Protein AF-0000000072053819 (afdb_homodimer)

Organism: Hevea brasiliensis (NCBI:txid3981)

Structure (mmCIF, N/CA/C/O backbone):
data_AF-0000000072053819-model_v1
#
loop_
_entity.id
_entity.type
_entity.pdbx_description
1 polymer 'Cyanate lyase C-terminal domain-containing protein'
#
loop_
_atom_site.group_PDB
_atom_site.id
_atom_site.type_symbol
_atom_site.label_atom_id
_atom_site.label_alt_id
_atom_site.label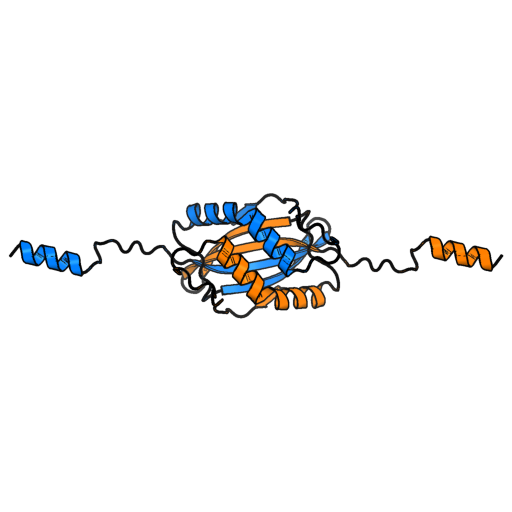_comp_id
_atom_site.label_asym_id
_atom_site.label_entity_id
_atom_site.label_seq_id
_atom_site.pdbx_PDB_ins_code
_atom_site.Cartn_x
_atom_site.Cartn_y
_atom_site.Cartn_z
_atom_site.occupancy
_atom_site.B_iso_or_equiv
_atom_site.auth_seq_id
_atom_site.auth_comp_id
_atom_site.auth_asym_id
_atom_site.auth_atom_id
_atom_site.pdbx_PDB_model_num
ATOM 1 N N . MET A 1 1 ? -9.438 -4.266 -14.281 1 46.12 1 MET A N 1
ATOM 2 C CA . MET A 1 1 ? -10.539 -3.838 -13.422 1 46.12 1 MET A CA 1
ATOM 3 C C . MET A 1 1 ? -10.023 -3.236 -12.125 1 46.12 1 MET A C 1
ATOM 5 O O . MET A 1 1 ? -8.992 -3.67 -11.602 1 46.12 1 MET A O 1
ATOM 9 N N . SER A 1 2 ? -10.344 -2.043 -11.852 1 63.16 2 SER A N 1
ATOM 10 C CA . SER A 1 2 ? -9.953 -1.315 -10.648 1 63.16 2 SER A CA 1
ATOM 11 C C . SER A 1 2 ? -11.078 -1.3 -9.625 1 63.16 2 SER A C 1
ATOM 13 O O . SER A 1 2 ? -12.234 -1.047 -9.961 1 63.16 2 SER A O 1
ATOM 15 N N . LYS A 1 3 ? -10.914 -1.947 -8.453 1 63.47 3 LYS A N 1
ATOM 16 C CA . LYS A 1 3 ? -11.867 -1.834 -7.352 1 63.47 3 LYS A CA 1
ATOM 17 C C . LYS A 1 3 ? -11.359 -0.881 -6.273 1 63.47 3 LYS A C 1
ATOM 19 O O . LYS A 1 3 ? -10.234 -1.031 -5.789 1 63.47 3 LYS A O 1
ATOM 24 N N . THR A 1 4 ? -12.031 0.284 -6.16 1 63.78 4 THR A N 1
ATOM 25 C CA . THR A 1 4 ? -11.68 1.274 -5.145 1 63.78 4 THR A CA 1
ATOM 26 C C . THR A 1 4 ? -12.594 1.147 -3.928 1 63.78 4 THR A C 1
ATOM 28 O O . THR A 1 4 ? -13.805 0.954 -4.066 1 63.78 4 THR A O 1
ATOM 31 N N . PHE A 1 5 ? -11.977 1.045 -2.762 1 64.69 5 PHE A N 1
ATOM 32 C CA . PHE A 1 5 ? -12.742 0.999 -1.521 1 64.69 5 PHE A CA 1
ATOM 33 C C . PHE A 1 5 ? -13.148 2.4 -1.081 1 64.69 5 PHE A C 1
ATOM 35 O O . PHE A 1 5 ? -12.438 3.371 -1.355 1 64.69 5 PHE A O 1
ATOM 42 N N . THR A 1 6 ? -14.445 2.572 -0.661 1 52.56 6 THR A N 1
ATOM 43 C CA . THR A 1 6 ? -14.914 3.854 -0.15 1 52.56 6 THR A CA 1
ATOM 44 C C . THR A 1 6 ? -13.961 4.398 0.912 1 52.56 6 THR A C 1
ATOM 46 O O . THR A 1 6 ? -13.352 3.627 1.657 1 52.56 6 THR A O 1
ATOM 49 N N . PRO A 1 7 ? -13.758 5.711 0.894 1 49.94 7 PRO A N 1
ATOM 50 C CA . PRO A 1 7 ? -12.922 6.328 1.924 1 49.94 7 PRO A CA 1
ATOM 51 C C . PRO A 1 7 ? -13.344 5.945 3.34 1 49.94 7 PRO A C 1
ATOM 53 O O . PRO A 1 7 ? -14.539 5.836 3.621 1 49.94 7 PRO A O 1
ATOM 56 N N . GLU A 1 8 ? -12.602 5.281 4.133 1 54.44 8 GLU A N 1
ATOM 57 C CA . GLU A 1 8 ? -12.867 4.965 5.535 1 54.44 8 GLU A CA 1
ATOM 58 C C . GLU A 1 8 ? -11.898 5.691 6.457 1 54.44 8 GLU A C 1
ATOM 60 O O . GLU A 1 8 ? -10.844 6.16 6.016 1 54.44 8 GLU A O 1
ATOM 65 N N . THR A 1 9 ? -12.461 6.156 7.574 1 52.44 9 THR A N 1
ATOM 66 C CA . THR A 1 9 ? -11.562 6.555 8.648 1 52.44 9 THR A CA 1
ATOM 67 C C . THR A 1 9 ? -10.875 5.34 9.266 1 52.44 9 THR A C 1
ATOM 69 O O . THR A 1 9 ? -11.547 4.406 9.719 1 52.44 9 THR A O 1
ATOM 72 N N . ILE A 1 10 ? -9.664 5.168 8.992 1 56.53 10 ILE A N 1
ATOM 73 C CA . ILE A 1 10 ? -8.922 4.086 9.641 1 56.53 10 ILE A CA 1
ATOM 74 C C . ILE A 1 10 ? -8.656 4.449 11.102 1 56.53 10 ILE A C 1
ATOM 76 O O . ILE A 1 10 ? -7.992 5.445 11.383 1 56.53 10 ILE A O 1
ATOM 80 N N . GLU A 1 11 ? -9.57 3.918 12.109 1 50.69 11 GLU A N 1
ATOM 81 C CA . GLU A 1 11 ? -9.391 4.164 13.539 1 50.69 11 GLU A CA 1
ATOM 82 C C . GLU A 1 11 ? -8.047 3.619 14.031 1 50.69 11 GLU A C 1
ATOM 84 O O . GLU A 1 11 ? -7.664 2.502 13.688 1 50.69 11 GLU A O 1
ATOM 89 N N . THR A 1 12 ? -7.117 4.465 14.078 1 52.94 12 THR A N 1
ATOM 90 C CA . THR A 1 12 ? -5.863 4.012 14.664 1 52.94 12 THR A CA 1
ATOM 91 C C . THR A 1 12 ? -6.074 3.574 16.109 1 52.94 12 THR A C 1
ATOM 93 O O . THR A 1 12 ? -6.754 4.258 16.891 1 52.94 12 THR A O 1
ATOM 96 N N . ARG A 1 13 ? -6.273 2.324 16.406 1 44.34 13 ARG A N 1
ATOM 97 C CA . ARG A 1 13 ? -6.344 1.95 17.812 1 44.34 13 ARG A CA 1
ATOM 98 C C . ARG A 1 13 ? -5.191 2.566 18.594 1 44.34 13 ARG A C 1
ATOM 100 O O . ARG A 1 13 ? -5.145 2.453 19.828 1 44.34 13 ARG A O 1
ATOM 107 N N . SER A 1 14 ? -4.02 2.26 18.188 1 44.88 14 SER A N 1
ATOM 108 C CA . SER A 1 14 ? -3.07 2.695 19.203 1 44.88 14 SER A CA 1
ATOM 109 C C . SER A 1 14 ? -3.26 4.172 19.547 1 44.88 14 SER A C 1
ATOM 111 O O . SER A 1 14 ? -3.287 5.02 18.656 1 44.88 14 SER A O 1
ATOM 113 N N . GLU A 1 15 ? -3.994 4.469 20.531 1 39.81 15 GLU A N 1
ATOM 114 C CA . GLU A 1 15 ? -4.203 5.707 21.281 1 39.81 15 GLU A CA 1
ATOM 115 C C . GLU A 1 15 ? -2.973 6.605 21.203 1 39.81 15 GLU A C 1
ATOM 117 O O . GLU A 1 15 ? -2.941 7.672 21.828 1 39.81 15 GLU A O 1
ATOM 122 N N . ILE A 1 16 ? -1.753 6.113 21.109 1 42.62 16 ILE A N 1
ATOM 123 C CA . ILE A 1 16 ? -0.734 7.133 21.328 1 42.62 16 ILE A CA 1
ATOM 124 C C . ILE A 1 16 ? -0.976 8.312 20.391 1 42.62 16 ILE A C 1
ATOM 126 O O . ILE A 1 16 ? -1.471 8.133 19.281 1 42.62 16 ILE A O 1
ATOM 130 N N . SER A 1 17 ? -0.34 9.562 20.688 1 42.38 17 SER A N 1
ATOM 131 C CA . SER A 1 17 ? -0.598 10.891 20.141 1 42.38 17 SER A CA 1
ATOM 132 C C . SER A 1 17 ? -0.609 10.867 18.609 1 42.38 17 SER A C 1
ATOM 134 O O . SER A 1 17 ? 0.301 10.32 17.984 1 42.38 17 SER A O 1
ATOM 136 N N . ASN A 1 18 ? -1.816 10.828 17.906 1 46.91 18 ASN A N 1
ATOM 137 C CA . ASN A 1 18 ? -2.164 11.047 16.516 1 46.91 18 ASN A CA 1
ATOM 138 C C . ASN A 1 18 ? -1.03 11.727 15.75 1 46.91 18 ASN A C 1
ATOM 140 O O . ASN A 1 18 ? -0.89 11.547 14.539 1 46.91 18 ASN A O 1
ATOM 144 N N . ARG A 1 19 ? -0.44 12.578 16.547 1 47.81 19 ARG A N 1
ATOM 145 C CA . ARG A 1 19 ? 0.522 13.484 15.93 1 47.81 19 ARG A CA 1
ATOM 146 C C . ARG A 1 19 ? 1.746 12.727 15.43 1 47.81 19 ARG A C 1
ATOM 148 O O . ARG A 1 19 ? 2.326 13.086 14.406 1 47.81 19 ARG A O 1
ATOM 155 N N . LEU A 1 20 ? 2.109 11.695 16.297 1 49.78 20 LEU A N 1
ATOM 156 C CA . LEU A 1 20 ? 3.373 11.055 15.945 1 49.78 20 LEU A CA 1
ATOM 157 C C . LEU A 1 20 ? 3.129 9.727 15.234 1 49.78 20 LEU A C 1
ATOM 159 O O . LEU A 1 20 ? 3.119 8.672 15.875 1 49.78 20 LEU A O 1
ATOM 163 N N . LEU A 1 21 ? 2.119 9.789 14.328 1 58.44 21 LEU A N 1
ATOM 164 C CA . LEU A 1 21 ? 2.016 8.469 13.734 1 58.44 21 LEU A CA 1
ATOM 165 C C . LEU A 1 21 ? 3.018 8.305 12.594 1 58.44 21 LEU A C 1
ATOM 167 O O . LEU A 1 21 ? 3.145 9.188 11.742 1 58.44 21 LEU A O 1
ATOM 171 N N . ASP A 1 22 ? 3.875 7.371 12.781 1 73.62 22 ASP A N 1
ATOM 172 C CA . ASP A 1 22 ? 4.875 6.965 11.805 1 73.62 22 ASP A CA 1
ATOM 173 C C . ASP A 1 22 ? 4.219 6.375 10.555 1 73.62 22 ASP A 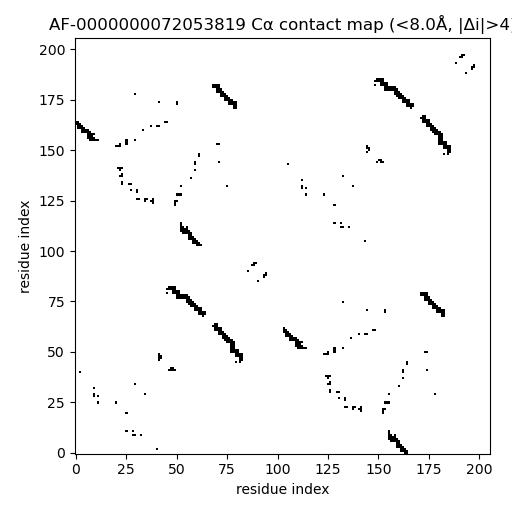C 1
ATOM 175 O O . ASP A 1 22 ? 3.164 5.746 10.648 1 73.62 22 ASP A O 1
ATOM 179 N N . VAL A 1 23 ? 4.602 6.906 9.539 1 79.88 23 VAL A N 1
ATOM 180 C CA . VAL A 1 23 ? 4.121 6.465 8.234 1 79.88 23 VAL A CA 1
ATOM 181 C C . VAL A 1 23 ? 3.973 4.945 8.219 1 79.88 23 VAL A C 1
ATOM 183 O O . VAL A 1 23 ? 2.971 4.418 7.734 1 79.88 23 VAL A O 1
ATOM 186 N N . LYS A 1 24 ? 4.879 4.184 8.797 1 85.38 24 LYS A N 1
ATOM 187 C CA . LYS A 1 24 ? 4.828 2.725 8.805 1 85.38 24 LYS A CA 1
ATOM 188 C C . LYS A 1 24 ? 3.604 2.223 9.57 1 85.38 24 LYS A C 1
ATOM 190 O O . LYS A 1 24 ? 2.922 1.301 9.117 1 85.38 24 LYS A O 1
ATOM 195 N N . LYS A 1 25 ? 3.398 2.863 10.578 1 84.19 25 LYS A N 1
ATOM 196 C CA . LYS A 1 25 ? 2.268 2.455 11.406 1 84.19 25 LYS A CA 1
ATOM 197 C C . LYS A 1 25 ? 0.945 2.688 10.68 1 84.19 25 LYS A C 1
ATOM 199 O O . LYS A 1 25 ? 0.067 1.822 10.688 1 84.19 25 LYS A O 1
ATOM 204 N N . ARG A 1 26 ? 0.814 3.809 10.102 1 83.31 26 ARG A N 1
ATOM 205 C CA . ARG A 1 26 ? -0.433 4.133 9.414 1 83.31 26 ARG A CA 1
ATOM 206 C C . ARG A 1 26 ? -0.653 3.215 8.219 1 83.31 26 ARG A C 1
ATOM 208 O O . ARG A 1 26 ? -1.784 2.812 7.934 1 83.31 26 ARG A O 1
ATOM 215 N N . LEU A 1 27 ? 0.386 2.947 7.562 1 89.31 27 LEU A N 1
ATOM 216 C CA . LEU A 1 27 ? 0.261 2.021 6.441 1 89.31 27 LEU A CA 1
ATOM 217 C C . LEU A 1 27 ? -0.104 0.624 6.934 1 89.31 27 LEU A C 1
ATOM 219 O O . LEU A 1 27 ? -0.92 -0.063 6.312 1 89.31 27 LEU A O 1
ATOM 223 N N . ASN A 1 28 ? 0.471 0.215 8.008 1 86.75 28 ASN A N 1
ATOM 224 C CA . ASN A 1 28 ? 0.1 -1.077 8.57 1 86.75 28 ASN A CA 1
ATOM 225 C C . ASN A 1 28 ? -1.367 -1.105 8.992 1 86.75 28 ASN A C 1
ATOM 227 O O . ASN A 1 28 ? -2.055 -2.109 8.797 1 86.75 28 ASN A O 1
ATOM 231 N N . GLU A 1 29 ? -1.794 -0.063 9.539 1 83.75 29 GLU A N 1
ATOM 232 C CA . GLU A 1 29 ? -3.201 0.038 9.914 1 83.75 29 GLU A CA 1
ATOM 233 C C . GLU A 1 29 ? -4.105 -0.045 8.68 1 83.75 29 GLU A C 1
ATOM 235 O O . GLU A 1 29 ? -5.168 -0.664 8.727 1 83.75 29 GLU A O 1
ATOM 240 N N . ALA A 1 30 ? -3.713 0.609 7.68 1 87.12 30 ALA A N 1
ATOM 241 C CA . ALA A 1 30 ? -4.469 0.521 6.43 1 87.12 30 ALA A CA 1
ATOM 242 C C . ALA A 1 30 ? -4.543 -0.92 5.938 1 87.12 30 ALA A C 1
ATOM 244 O O . ALA A 1 30 ? -5.609 -1.391 5.539 1 87.12 30 ALA A O 1
ATOM 245 N N . VAL A 1 31 ? -3.461 -1.607 5.953 1 89.25 31 VAL A N 1
ATOM 246 C CA . VAL A 1 31 ? -3.424 -3.008 5.547 1 89.25 31 VAL A CA 1
ATOM 247 C C . VAL A 1 31 ? -4.375 -3.824 6.422 1 89.25 31 VAL A C 1
ATOM 249 O O . VAL A 1 31 ? -5.117 -4.672 5.918 1 89.25 31 VAL A O 1
ATOM 252 N N . MET A 1 32 ? -4.359 -3.574 7.695 1 84.5 32 MET A N 1
ATOM 253 C CA . MET A 1 32 ? -5.234 -4.305 8.609 1 84.5 32 MET A CA 1
ATOM 254 C C . MET A 1 32 ? -6.703 -4.008 8.312 1 84.5 32 MET A C 1
ATOM 256 O O . MET A 1 32 ? -7.551 -4.898 8.398 1 84.5 32 MET A O 1
ATOM 260 N N . HIS A 1 33 ? -6.965 -2.9 8.023 1 83.12 33 HIS A N 1
ATOM 261 C CA . HIS A 1 33 ? -8.336 -2.463 7.777 1 83.12 33 HIS A CA 1
ATOM 262 C C . HIS A 1 33 ? -8.875 -3.027 6.465 1 83.12 33 HIS A C 1
ATOM 264 O O . HIS A 1 33 ? -9.992 -3.545 6.418 1 83.12 33 HIS A O 1
ATOM 270 N N . PHE A 1 34 ? -8.07 -2.959 5.441 1 87 34 PHE A N 1
ATOM 271 C CA . PHE A 1 34 ? -8.562 -3.303 4.113 1 87 34 PHE A CA 1
ATOM 272 C C . PHE A 1 34 ? -8.133 -4.711 3.721 1 87 34 PHE A C 1
ATOM 274 O O . PHE A 1 34 ? -8.547 -5.227 2.682 1 87 34 PHE A O 1
ATOM 281 N N . GLY A 1 35 ? -7.285 -5.293 4.441 1 86.88 35 GLY A N 1
ATOM 282 C CA . GLY A 1 35 ? -6.633 -6.539 4.066 1 86.88 35 GLY A CA 1
ATOM 283 C C . GLY A 1 35 ? -7.609 -7.613 3.623 1 86.88 35 GLY A C 1
ATOM 284 O O . GLY A 1 35 ? -7.375 -8.297 2.627 1 86.88 35 GLY A O 1
ATOM 285 N N . GLU A 1 36 ? -8.68 -7.785 4.363 1 86.56 36 GLU A N 1
ATOM 286 C CA . GLU A 1 36 ? -9.656 -8.805 3.992 1 86.56 36 GLU A CA 1
ATOM 287 C C . GLU A 1 36 ? -10.305 -8.484 2.65 1 86.56 36 GLU A C 1
ATOM 289 O O . GLU A 1 36 ? -10.461 -9.367 1.803 1 86.56 36 GLU A O 1
ATOM 294 N N . SER A 1 37 ? -10.773 -7.238 2.453 1 85.75 37 SER A N 1
ATOM 295 C CA . SER A 1 37 ? -11.375 -6.828 1.192 1 85.75 37 SER A CA 1
ATOM 296 C C . SER A 1 37 ? -10.406 -6.992 0.03 1 85.75 37 SER A C 1
ATOM 298 O O . SER A 1 37 ? -10.797 -7.418 -1.059 1 85.75 37 SER A O 1
ATOM 300 N N . ILE A 1 38 ? -9.18 -6.652 0.321 1 87.81 38 ILE A N 1
ATOM 301 C CA . ILE A 1 38 ? -8.148 -6.816 -0.698 1 87.81 38 ILE A CA 1
ATOM 302 C C . ILE A 1 38 ? -8.016 -8.289 -1.062 1 87.81 38 ILE A C 1
ATOM 304 O O . ILE A 1 38 ? -7.98 -8.648 -2.242 1 87.81 38 ILE A O 1
ATOM 308 N N . LYS A 1 39 ? -7.961 -9.078 -0.075 1 85.44 39 LYS A N 1
ATOM 309 C CA . LYS A 1 39 ? -7.871 -10.516 -0.3 1 85.44 39 LYS A CA 1
ATOM 310 C C . LYS A 1 39 ? -9.031 -11.016 -1.152 1 85.44 39 LYS A C 1
ATOM 312 O O . LYS A 1 39 ? -8.836 -11.789 -2.09 1 85.44 39 LYS A O 1
ATOM 317 N N . GLU A 1 40 ? -10.242 -10.664 -0.879 1 86.56 40 GLU A N 1
ATOM 318 C CA . GLU A 1 40 ? -11.438 -11.078 -1.61 1 86.56 40 GLU A CA 1
ATOM 319 C C . GLU A 1 40 ? -11.375 -10.633 -3.068 1 86.56 40 GLU A C 1
ATOM 321 O O . GLU A 1 40 ? -11.742 -11.391 -3.971 1 86.56 40 GLU A O 1
ATOM 326 N N . ILE A 1 41 ? -10.961 -9.484 -3.268 1 84.88 41 ILE A N 1
ATOM 327 C CA . ILE A 1 41 ? -10.875 -8.961 -4.625 1 84.88 41 ILE A CA 1
ATOM 328 C C . ILE A 1 41 ? -9.852 -9.758 -5.426 1 84.88 41 ILE A C 1
ATOM 330 O O . ILE A 1 41 ? -10.094 -10.109 -6.578 1 84.88 41 ILE A O 1
ATOM 334 N N . ILE A 1 42 ? -8.68 -9.984 -4.797 1 85.81 42 ILE A N 1
ATOM 335 C CA . ILE A 1 42 ? -7.656 -10.781 -5.469 1 85.81 42 ILE A CA 1
ATOM 336 C C . ILE A 1 42 ? -8.219 -12.164 -5.809 1 85.81 42 ILE A C 1
ATOM 338 O O . ILE A 1 42 ? -8.047 -12.648 -6.93 1 85.81 42 ILE A O 1
ATOM 342 N N . ASN A 1 43 ? -8.922 -12.742 -4.879 1 85.88 43 ASN A N 1
ATOM 343 C CA . ASN A 1 43 ? -9.516 -14.047 -5.129 1 85.88 43 ASN A CA 1
ATOM 344 C C . ASN A 1 43 ? -10.531 -13.992 -6.266 1 85.88 43 ASN A C 1
ATOM 346 O O . ASN A 1 43 ? -10.594 -14.906 -7.094 1 85.88 43 ASN A O 1
ATOM 350 N N . GLU A 1 44 ? -11.32 -13.016 -6.332 1 85.81 44 GLU A N 1
ATOM 351 C CA . GLU A 1 44 ? -12.352 -12.852 -7.359 1 85.81 44 GLU A CA 1
ATOM 352 C C . GLU A 1 44 ? -11.727 -12.609 -8.734 1 85.81 44 GLU A C 1
ATOM 354 O O . GLU A 1 44 ? -12.18 -13.172 -9.727 1 85.81 44 GLU A O 1
ATOM 359 N N . GLU A 1 45 ? -10.648 -11.875 -8.789 1 84.75 45 GLU A N 1
ATOM 360 C CA . GLU A 1 45 ? -10.094 -11.43 -10.062 1 84.75 45 GLU A CA 1
ATOM 361 C C . GLU A 1 45 ? -8.984 -12.367 -10.539 1 84.75 45 GLU A C 1
ATOM 363 O O . GLU A 1 45 ? -8.766 -12.516 -11.742 1 84.75 45 GLU A O 1
ATOM 368 N N . PHE A 1 46 ? -8.273 -12.93 -9.656 1 81.06 46 PHE A N 1
ATOM 369 C CA . PHE A 1 46 ? -7.07 -13.688 -9.992 1 81.06 46 PHE A CA 1
ATOM 370 C C . PHE A 1 46 ? -7.234 -15.156 -9.625 1 81.06 46 PHE A C 1
ATOM 372 O O . PHE A 1 46 ? -6.598 -16.031 -10.227 1 81.06 46 PHE A O 1
ATOM 379 N N . GLY A 1 47 ? -8.164 -15.445 -8.781 1 79.44 47 GLY A N 1
ATOM 380 C CA . GLY A 1 47 ? -8.289 -16.797 -8.258 1 79.44 47 GLY A CA 1
ATOM 381 C C . GLY A 1 47 ? -7.469 -17.016 -7 1 79.44 47 GLY A C 1
ATOM 382 O O . GLY A 1 47 ? -7.305 -16.109 -6.188 1 79.44 47 GLY A O 1
ATOM 383 N N . ASP A 1 48 ? -6.988 -18.25 -6.812 1 75.44 48 ASP A N 1
ATOM 384 C CA . ASP A 1 48 ? -6.41 -18.672 -5.543 1 75.44 48 ASP A CA 1
ATOM 385 C C . ASP A 1 48 ? -4.914 -18.359 -5.492 1 75.44 48 ASP A C 1
ATOM 387 O O . ASP A 1 48 ? -4.18 -18.953 -4.699 1 75.44 48 ASP A O 1
ATOM 391 N N . GLY A 1 49 ? -4.5 -17.438 -6.27 1 74.06 49 GLY A N 1
ATOM 392 C CA . GLY A 1 49 ? -3.088 -17.109 -6.254 1 74.06 49 GLY A CA 1
ATOM 393 C C . GLY A 1 49 ? -2.746 -16.031 -5.234 1 74.06 49 GLY A C 1
ATOM 394 O O . GLY A 1 49 ? -3.584 -15.656 -4.41 1 74.06 49 GLY A O 1
ATOM 395 N N . ILE A 1 50 ? -1.451 -15.75 -5.156 1 73.31 50 ILE A N 1
ATOM 396 C CA . ILE A 1 50 ? -0.954 -14.781 -4.184 1 73.31 50 ILE A CA 1
ATOM 397 C C . ILE A 1 50 ? -0.085 -13.742 -4.883 1 73.31 50 ILE A C 1
ATOM 399 O O . ILE A 1 50 ? 0.482 -14.008 -5.945 1 73.31 50 ILE A O 1
ATOM 403 N N . MET A 1 51 ? -0.121 -12.555 -4.273 1 77.31 51 MET A N 1
ATOM 404 C CA . MET A 1 51 ? 0.838 -11.539 -4.699 1 77.31 51 MET A CA 1
ATOM 405 C C . MET A 1 51 ? 2.246 -11.891 -4.23 1 77.31 51 MET A C 1
ATOM 407 O O . MET A 1 51 ? 2.443 -12.258 -3.07 1 77.31 51 MET A O 1
ATOM 411 N N . SER A 1 52 ? 3.119 -11.867 -5.207 1 68.19 52 SER A N 1
ATOM 412 C CA . SER A 1 52 ? 4.496 -12.227 -4.898 1 68.19 52 SER A CA 1
ATOM 413 C C . SER A 1 52 ? 5.297 -11.016 -4.426 1 68.19 52 SER A C 1
ATOM 415 O O . SER A 1 52 ? 4.938 -9.875 -4.73 1 68.19 52 SER A O 1
ATOM 417 N N . ALA A 1 53 ? 6.328 -11.367 -3.576 1 67.62 53 ALA A N 1
ATOM 418 C CA . ALA A 1 53 ? 7.219 -10.328 -3.072 1 67.62 53 ALA A CA 1
ATOM 419 C C . ALA A 1 53 ? 8.523 -10.281 -3.867 1 67.62 53 ALA A C 1
ATOM 421 O O . ALA A 1 53 ? 9.406 -9.477 -3.576 1 67.62 53 ALA A O 1
ATOM 422 N N . ILE A 1 54 ? 8.789 -10.992 -4.879 1 66.81 54 ILE A N 1
ATOM 423 C CA . ILE A 1 54 ? 10.062 -11.062 -5.586 1 66.81 54 ILE A CA 1
ATOM 424 C C . ILE A 1 54 ? 10.086 -10.016 -6.699 1 66.81 54 ILE A C 1
ATOM 426 O O . ILE A 1 54 ? 11.117 -9.383 -6.938 1 66.81 54 ILE A O 1
ATOM 430 N N . ASP A 1 55 ? 9.266 -9.68 -7.379 1 78.56 55 ASP A N 1
ATOM 431 C CA . ASP A 1 55 ? 9.133 -8.664 -8.414 1 78.56 55 ASP A CA 1
ATOM 432 C C . ASP A 1 55 ? 8.156 -7.566 -7.988 1 78.56 55 ASP A C 1
ATOM 434 O O . ASP A 1 55 ? 7.211 -7.25 -8.719 1 78.56 55 ASP A O 1
ATOM 438 N N . PHE A 1 56 ? 8.602 -7.043 -6.875 1 82.19 56 PHE A N 1
ATOM 439 C CA . PHE A 1 56 ? 7.699 -6.109 -6.211 1 82.19 56 PHE A CA 1
ATOM 440 C C .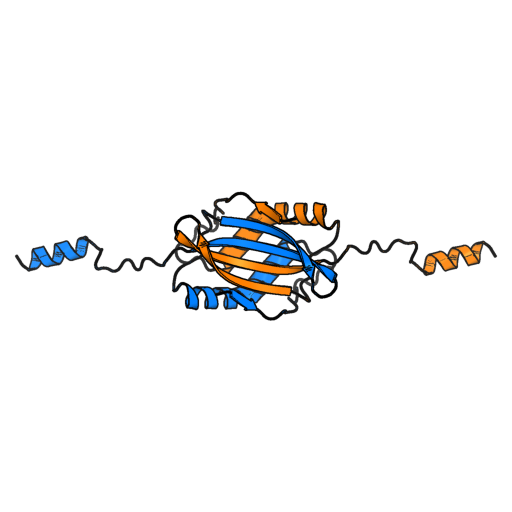 PHE A 1 56 ? 8.188 -4.676 -6.371 1 82.19 56 PHE A C 1
ATOM 442 O O . PHE A 1 56 ? 9.352 -4.379 -6.098 1 82.19 56 PHE A O 1
ATOM 449 N N . TYR A 1 57 ? 7.344 -3.732 -6.82 1 85.75 57 TYR A N 1
ATOM 450 C CA . TYR A 1 57 ? 7.625 -2.307 -6.941 1 85.75 57 TYR A CA 1
ATOM 451 C C . TYR A 1 57 ? 6.805 -1.501 -5.945 1 85.75 57 TYR A C 1
ATOM 453 O O . TYR A 1 57 ? 5.695 -1.899 -5.578 1 85.75 57 TYR A O 1
ATOM 461 N N . CYS A 1 58 ? 7.41 -0.444 -5.512 1 88.06 58 CYS A N 1
ATOM 462 C CA . CYS A 1 58 ? 6.715 0.535 -4.684 1 88.06 58 CYS A CA 1
ATOM 463 C C . CYS A 1 58 ? 6.945 1.949 -5.203 1 88.06 58 CYS A C 1
ATOM 465 O O . CYS A 1 58 ? 8.055 2.293 -5.613 1 88.06 58 CYS A O 1
ATOM 467 N N . SER A 1 59 ? 5.926 2.734 -5.211 1 90.5 59 SER A N 1
ATOM 468 C CA . SER A 1 59 ? 6.059 4.145 -5.566 1 90.5 59 SER A CA 1
ATOM 469 C C . SER A 1 59 ? 5.258 5.031 -4.621 1 90.5 59 SER A C 1
ATOM 471 O O . SER A 1 59 ? 4.285 4.582 -4.012 1 90.5 59 SER A O 1
ATOM 473 N N . VAL A 1 60 ? 5.723 6.246 -4.465 1 90.12 60 VAL A N 1
ATOM 474 C CA . VAL A 1 60 ? 5.043 7.289 -3.701 1 90.12 60 VAL A CA 1
ATOM 475 C C . VAL A 1 60 ? 4.828 8.516 -4.582 1 90.12 60 VAL A C 1
ATOM 477 O O . VAL A 1 60 ? 5.758 9 -5.23 1 90.12 60 VAL A O 1
ATOM 480 N N . ASP A 1 61 ? 3.604 8.961 -4.586 1 90.5 61 ASP A N 1
ATOM 481 C CA . ASP A 1 61 ? 3.262 10.141 -5.387 1 90.5 61 ASP A CA 1
ATOM 482 C C . ASP A 1 61 ? 2.559 11.195 -4.535 1 90.5 61 ASP A C 1
ATOM 484 O O . ASP A 1 61 ? 1.791 10.859 -3.631 1 90.5 61 ASP A O 1
ATOM 488 N N . LYS A 1 62 ? 2.951 12.406 -4.852 1 89 62 LYS A N 1
ATOM 489 C CA . LYS A 1 62 ? 2.182 13.555 -4.367 1 89 62 LYS A CA 1
ATOM 490 C C . LYS A 1 62 ? 1.14 13.984 -5.395 1 89 62 LYS A C 1
ATOM 492 O O . LYS A 1 62 ? 1.478 14.297 -6.539 1 89 62 LYS A O 1
ATOM 497 N N . VAL A 1 63 ? -0.085 13.984 -5.043 1 91 63 VAL A N 1
ATOM 498 C CA . VAL A 1 63 ? -1.152 14.359 -5.965 1 91 63 VAL A CA 1
ATOM 499 C C . VAL A 1 63 ? -2.055 15.406 -5.312 1 91 63 VAL A C 1
ATOM 501 O O . VAL A 1 63 ? -2.105 15.508 -4.086 1 91 63 VAL A O 1
ATOM 504 N N . LYS A 1 64 ? -2.682 16.219 -6.184 1 93.56 64 LYS A N 1
ATOM 505 C CA . LYS A 1 64 ? -3.699 17.141 -5.684 1 93.56 64 LYS A CA 1
ATOM 506 C C . LYS A 1 64 ? -5.086 16.516 -5.734 1 93.56 64 LYS A C 1
ATOM 508 O O . LYS A 1 64 ? -5.504 16 -6.777 1 93.56 64 LYS A O 1
ATOM 513 N N . GLY A 1 65 ? -5.715 16.5 -4.656 1 90.06 65 GLY A N 1
ATOM 514 C CA . GLY A 1 65 ? -7.086 16.016 -4.609 1 90.06 65 GLY A CA 1
ATOM 515 C C . GLY A 1 65 ? -8.07 16.984 -5.246 1 90.06 65 GLY A C 1
ATOM 516 O O . GLY A 1 65 ? -7.711 18.094 -5.613 1 90.06 65 GLY A O 1
ATOM 517 N N . VAL A 1 66 ? -9.289 16.5 -5.461 1 90.12 66 VAL A N 1
ATOM 518 C CA . VAL A 1 66 ? -10.359 17.297 -6.059 1 90.12 66 VAL A CA 1
ATOM 519 C C . VAL A 1 66 ? -10.578 18.562 -5.23 1 90.12 66 VAL A C 1
ATOM 521 O O . VAL A 1 66 ? -11.023 19.594 -5.762 1 90.12 66 VAL A O 1
ATOM 524 N N . ASP A 1 67 ? -10.266 18.547 -3.883 1 90.31 67 ASP A N 1
ATOM 525 C CA . ASP A 1 67 ? -10.43 19.688 -2.99 1 90.31 67 ASP A CA 1
ATOM 526 C C . ASP A 1 67 ? -9.188 20.562 -2.988 1 90.31 67 ASP A C 1
ATOM 528 O O . ASP A 1 67 ? -9.109 21.531 -2.229 1 90.31 67 ASP A O 1
ATOM 532 N N . GLY A 1 68 ? -8.203 20.266 -3.748 1 92.31 68 GLY A N 1
ATOM 533 C CA . GLY A 1 68 ? -6.98 21.047 -3.861 1 92.31 68 GLY A CA 1
ATOM 534 C C . GLY A 1 68 ? -5.941 20.688 -2.816 1 92.31 68 GLY A C 1
ATOM 535 O O . GLY A 1 68 ? -4.832 21.234 -2.824 1 92.31 68 GLY A O 1
ATOM 536 N N . LYS A 1 69 ? -6.277 19.766 -1.975 1 89.19 69 LYS A N 1
ATOM 537 C CA . LYS A 1 69 ? -5.344 19.375 -0.918 1 89.19 69 LYS A CA 1
ATOM 538 C C . LYS A 1 69 ? -4.379 18.297 -1.4 1 89.19 69 LYS A C 1
ATOM 540 O O . LYS A 1 69 ? -4.707 17.531 -2.307 1 89.19 69 LYS A O 1
ATOM 545 N N . ASP A 1 70 ? -3.256 18.344 -0.734 1 90.88 70 ASP A N 1
ATOM 546 C CA . ASP A 1 70 ? -2.24 17.359 -1.104 1 90.88 70 ASP A CA 1
ATOM 547 C C . ASP A 1 70 ? -2.584 15.977 -0.556 1 90.88 70 ASP A C 1
ATOM 549 O O . ASP A 1 70 ? -3.062 15.852 0.574 1 90.88 70 ASP A O 1
ATOM 553 N N . ARG A 1 71 ? -2.342 15.023 -1.443 1 91.31 71 ARG A N 1
ATOM 554 C CA . ARG A 1 71 ? -2.525 13.633 -1.034 1 91.31 71 ARG A CA 1
ATOM 555 C C . ARG A 1 71 ? -1.254 12.82 -1.267 1 91.31 71 ARG A C 1
ATOM 557 O O . ARG A 1 71 ? -0.549 13.031 -2.256 1 91.31 71 ARG A O 1
ATOM 564 N N . VAL A 1 72 ? -0.947 11.938 -0.305 1 91 72 VAL A N 1
ATOM 565 C CA . VAL A 1 72 ? 0.108 10.938 -0.445 1 91 72 VAL A CA 1
ATOM 566 C C . VAL A 1 72 ? -0.47 9.656 -1.037 1 91 72 VAL A C 1
ATOM 568 O O . VAL A 1 72 ? -1.38 9.055 -0.463 1 91 72 VAL A O 1
ATOM 571 N N . VAL A 1 73 ? 0.024 9.266 -2.203 1 91.88 73 VAL A N 1
ATOM 572 C CA . VAL A 1 73 ? -0.435 8.047 -2.857 1 91.88 73 VAL A CA 1
ATOM 573 C C . VAL A 1 73 ? 0.696 7.023 -2.891 1 91.88 73 VAL A C 1
ATOM 575 O O . VAL A 1 73 ? 1.731 7.25 -3.52 1 91.88 73 VAL A O 1
ATOM 578 N N . VAL A 1 74 ? 0.533 5.984 -2.143 1 92.06 74 VAL A N 1
ATOM 579 C CA . VAL A 1 74 ? 1.485 4.879 -2.109 1 92.06 74 VAL A CA 1
ATOM 580 C C . VAL A 1 74 ? 0.947 3.709 -2.93 1 92.06 74 VAL A C 1
ATOM 582 O O . VAL A 1 74 ? -0.189 3.273 -2.729 1 92.06 74 VAL A O 1
ATOM 585 N N . THR A 1 75 ? 1.78 3.188 -3.852 1 93.62 75 THR A N 1
ATOM 586 C CA . THR A 1 75 ? 1.375 2.082 -4.715 1 93.62 75 THR A CA 1
ATOM 587 C C . THR A 1 75 ? 2.309 0.889 -4.539 1 93.62 75 THR A C 1
ATOM 589 O O . THR A 1 75 ? 3.529 1.029 -4.637 1 93.62 75 THR A O 1
ATOM 592 N N . PHE A 1 76 ? 1.743 -0.231 -4.199 1 91 76 PHE A N 1
ATOM 593 C CA . PHE A 1 76 ? 2.43 -1.518 -4.188 1 91 76 PHE A CA 1
ATOM 594 C C . PHE A 1 76 ? 2.07 -2.336 -5.422 1 91 76 PHE A C 1
ATOM 596 O O . PHE A 1 76 ? 0.892 -2.557 -5.703 1 91 76 PHE A O 1
ATOM 603 N N . ASP A 1 77 ? 3.076 -2.785 -6.105 1 90.44 77 ASP A N 1
ATOM 604 C CA . ASP A 1 77 ? 2.947 -3.516 -7.363 1 90.44 77 ASP A CA 1
ATOM 605 C C . ASP A 1 77 ? 3.721 -4.832 -7.316 1 90.44 77 ASP A C 1
ATOM 607 O O . ASP A 1 77 ? 4.953 -4.836 -7.383 1 90.44 77 ASP A O 1
ATOM 611 N N . GLY A 1 78 ? 2.867 -5.879 -7.211 1 88.62 78 GLY A N 1
ATOM 612 C CA . GLY A 1 78 ? 3.486 -7.191 -7.102 1 88.62 78 GLY A CA 1
ATOM 613 C C . GLY A 1 78 ? 3.018 -8.164 -8.172 1 88.62 78 GLY A C 1
ATOM 614 O O . GLY A 1 78 ? 1.87 -8.094 -8.617 1 88.62 78 GLY A O 1
ATOM 615 N N . LYS A 1 79 ? 3.891 -9.008 -8.523 1 87.19 79 LYS A N 1
ATOM 616 C CA . LYS A 1 79 ? 3.523 -10.07 -9.461 1 87.19 79 LYS A CA 1
ATOM 617 C C . LYS A 1 79 ? 2.518 -11.023 -8.828 1 87.19 79 LYS A C 1
ATOM 619 O O . LYS A 1 79 ? 2.639 -11.383 -7.656 1 87.19 79 LYS A O 1
ATOM 624 N N . TYR A 1 80 ? 1.483 -11.391 -9.609 1 84.88 80 TYR A N 1
ATOM 625 C CA . TYR A 1 80 ? 0.55 -12.422 -9.164 1 84.88 80 TYR A CA 1
ATOM 626 C C . TYR A 1 80 ? 1.101 -13.812 -9.445 1 84.88 80 TYR A C 1
ATOM 628 O O . TYR A 1 80 ? 1.562 -14.094 -10.555 1 84.88 80 TYR A O 1
ATOM 636 N N . LEU A 1 81 ? 1.05 -14.672 -8.469 1 79.06 81 LEU A N 1
ATOM 637 C CA . LEU A 1 81 ? 1.455 -16.062 -8.609 1 79.06 81 LEU A CA 1
ATOM 638 C C . LEU A 1 81 ? 0.25 -16.984 -8.5 1 79.06 81 LEU A C 1
ATOM 640 O O . LEU A 1 81 ? -0.319 -17.156 -7.422 1 79.06 81 LEU A O 1
ATOM 644 N N . PRO A 1 82 ? -0.157 -17.578 -9.688 1 76.69 82 PRO A N 1
ATOM 645 C CA . PRO A 1 82 ? -1.301 -18.5 -9.656 1 76.69 82 PRO A CA 1
ATOM 646 C C . PRO A 1 82 ? -1.029 -19.75 -8.828 1 76.69 82 PRO A C 1
ATOM 648 O O . PRO A 1 82 ? 0.117 -20.203 -8.742 1 76.69 82 PRO A O 1
ATOM 651 N N . HIS A 1 83 ? -2.072 -20.094 -7.926 1 68.44 83 HIS A N 1
ATOM 652 C CA . HIS A 1 83 ? -1.974 -21.375 -7.242 1 68.44 83 HIS A CA 1
ATOM 653 C C . HIS A 1 83 ? -1.771 -22.516 -8.234 1 68.44 83 HIS A C 1
ATOM 655 O O . HIS A 1 83 ? -2.496 -22.625 -9.227 1 68.44 83 HIS A O 1
ATOM 661 N N . THR A 1 84 ? -0.631 -22.797 -8.695 1 54.94 84 THR A N 1
ATOM 662 C CA . THR A 1 84 ? -0.492 -23.984 -9.516 1 54.94 84 THR A CA 1
ATOM 663 C C . THR A 1 84 ? -1.122 -25.188 -8.828 1 54.94 84 THR A C 1
ATOM 665 O O . THR A 1 84 ? -0.714 -25.562 -7.73 1 54.94 84 THR A O 1
ATOM 668 N N . GLU A 1 85 ? -2.42 -25.281 -8.758 1 47.19 85 GLU A N 1
ATOM 669 C CA . GLU A 1 85 ? -2.885 -26.625 -8.414 1 47.19 85 GLU A CA 1
ATOM 670 C C . GLU A 1 85 ? -2.002 -27.688 -9.047 1 47.19 85 GLU A C 1
ATOM 672 O O . GLU A 1 85 ? -1.789 -27.688 -10.266 1 47.19 85 GLU A O 1
ATOM 677 N N . GLN A 1 86 ? -0.951 -28 -8.398 1 44.88 86 GLN A N 1
ATOM 678 C CA . GLN A 1 86 ? -0.393 -29.25 -8.906 1 44.88 86 GLN A CA 1
ATOM 679 C C . GLN A 1 86 ? -1.497 -30.219 -9.328 1 44.88 86 GLN A C 1
ATOM 681 O O . GLN A 1 86 ? -2.158 -30.812 -8.477 1 44.88 86 GLN A O 1
ATOM 686 N N . LYS A 1 87 ? -2.291 -29.891 -10.281 1 46.72 87 LYS A N 1
ATOM 687 C CA . LYS A 1 87 ? -3.102 -30.969 -10.82 1 46.72 87 LYS A CA 1
ATOM 688 C C . LYS A 1 87 ? -2.307 -32.281 -10.883 1 46.72 87 LYS A C 1
ATOM 690 O O . LYS A 1 87 ? -1.132 -32.281 -11.258 1 46.72 87 LYS A O 1
ATOM 695 N N . LEU A 1 88 ? -2.672 -33.156 -9.992 1 44.38 88 LEU A N 1
ATOM 696 C CA . LEU A 1 88 ? -2.24 -34.562 -10.016 1 44.38 88 LEU A CA 1
ATOM 697 C C . LEU A 1 88 ? -1.923 -35 -11.438 1 44.38 88 LEU A C 1
ATOM 699 O O . LEU A 1 88 ? -1.207 -36 -11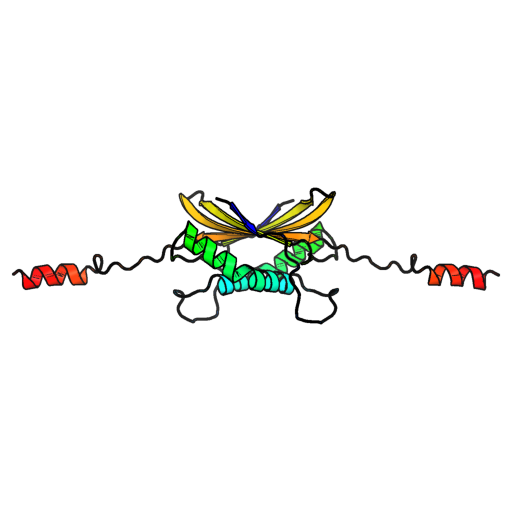.633 1 44.38 88 LEU A O 1
ATOM 703 N N . GLU A 1 89 ? -2.59 -34.469 -12.391 1 44.06 89 GLU A N 1
ATOM 704 C CA . GLU A 1 89 ? -2.393 -35.062 -13.711 1 44.06 89 GLU A CA 1
ATOM 705 C C . GLU A 1 89 ? -0.987 -34.781 -14.234 1 44.06 89 GLU A C 1
ATOM 707 O O . GLU A 1 89 ? -0.536 -35.438 -15.188 1 44.06 89 GLU A O 1
ATOM 712 N N . HIS A 1 90 ? -0.406 -33.75 -13.711 1 47.19 90 HIS A N 1
ATOM 713 C CA . HIS A 1 90 ? 0.967 -33.531 -14.156 1 47.19 90 HIS A CA 1
ATOM 714 C C . HIS A 1 90 ? 1.955 -34.281 -13.273 1 47.19 90 HIS A C 1
ATOM 716 O O . HIS A 1 90 ? 3.162 -34.062 -13.336 1 47.19 90 HIS A O 1
ATOM 722 N N . MET A 1 91 ? 1.396 -34.75 -12.219 1 43.81 91 MET A N 1
ATOM 723 C CA . MET A 1 91 ? 2.252 -35.719 -11.547 1 43.81 91 MET A CA 1
ATOM 724 C C . MET A 1 91 ? 2.619 -36.875 -12.484 1 43.81 91 MET A C 1
ATOM 726 O O . MET A 1 91 ? 1.756 -37.656 -12.875 1 43.81 91 MET A O 1
ATOM 730 N N . VAL A 1 92 ? 3.559 -36.656 -13.242 1 50.03 92 VAL A N 1
ATOM 731 C CA . VAL A 1 92 ? 4.152 -37.625 -14.148 1 50.03 92 VAL A CA 1
ATOM 732 C C . VAL A 1 92 ? 4.152 -39 -13.484 1 50.03 92 VAL A C 1
ATOM 734 O O . VAL A 1 92 ? 4.094 -40.031 -14.172 1 50.03 92 VAL A O 1
ATOM 737 N N . SER A 1 93 ? 4.156 -38.906 -12.148 1 50.22 93 SER A N 1
ATOM 738 C CA . SER A 1 93 ? 4.246 -40.188 -11.453 1 50.22 93 SER A CA 1
ATOM 739 C C . SER A 1 93 ? 2.955 -40.969 -11.586 1 50.22 93 SER A C 1
ATOM 741 O O . SER A 1 93 ? 2.973 -42.219 -11.547 1 50.22 93 SER A O 1
ATOM 743 N N . ARG A 1 94 ? 1.837 -40.25 -11.742 1 49.56 94 ARG A N 1
ATOM 744 C CA . ARG A 1 94 ? 0.592 -41 -11.883 1 49.56 94 ARG A CA 1
ATOM 745 C C . ARG A 1 94 ? 0.394 -41.469 -13.32 1 49.56 94 ARG A C 1
ATOM 747 O O . ARG A 1 94 ? -0.298 -42.438 -13.57 1 49.56 94 ARG A O 1
ATOM 754 N N . LEU A 1 95 ? 0.954 -40.719 -14.219 1 51.03 95 LEU A N 1
ATOM 755 C CA . LEU A 1 95 ? 0.911 -41.156 -15.609 1 51.03 95 LEU A CA 1
ATOM 756 C C . LEU A 1 95 ? 1.641 -42.5 -15.773 1 51.03 95 LEU A C 1
ATOM 758 O O . LEU A 1 95 ? 1.195 -43.344 -16.531 1 51.03 95 LEU A O 1
ATOM 762 N N . ARG A 1 96 ? 2.729 -42.625 -15.047 1 51.44 96 ARG A N 1
ATOM 763 C CA . ARG A 1 96 ? 3.51 -43.844 -15.148 1 51.44 96 ARG A CA 1
ATOM 764 C C . ARG A 1 96 ? 2.775 -45.031 -14.508 1 51.44 96 ARG A C 1
ATOM 766 O O . ARG A 1 96 ? 2.873 -46.15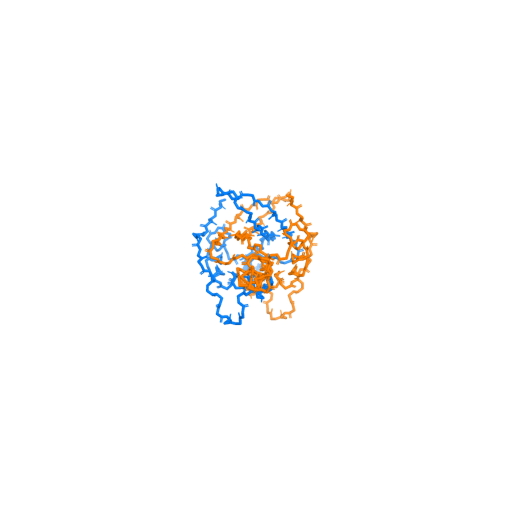6 -14.977 1 51.44 96 ARG A O 1
ATOM 773 N N . LEU A 1 97 ? 1.923 -44.688 -13.562 1 51.44 97 LEU A N 1
ATOM 774 C CA . LEU A 1 97 ? 1.269 -45.812 -12.875 1 51.44 97 LEU A CA 1
ATOM 775 C C . LEU A 1 97 ? 0.146 -46.375 -13.727 1 51.44 97 LEU A C 1
ATOM 777 O O . LEU A 1 97 ? -0.077 -47.594 -13.727 1 51.44 97 LEU A O 1
ATOM 781 N N . LYS A 1 98 ? -0.452 -45.562 -14.547 1 52.75 98 LYS A N 1
ATOM 782 C CA . LYS A 1 98 ? -1.498 -46.094 -15.422 1 52.75 98 LYS A CA 1
ATOM 783 C C . LYS A 1 98 ? -0.911 -47 -16.484 1 52.75 98 LYS A C 1
ATOM 785 O O . LYS A 1 98 ? -1.562 -47.969 -16.922 1 52.75 98 LYS A O 1
ATOM 790 N N . GLU A 1 99 ? 0.272 -46.625 -16.906 1 54.31 99 GLU A N 1
ATOM 791 C CA . GLU A 1 99 ? 0.897 -47.469 -17.922 1 54.31 99 GLU A CA 1
ATOM 792 C C . GLU A 1 99 ? 1.298 -48.812 -17.344 1 54.31 99 GLU A C 1
ATOM 794 O O . GLU A 1 99 ? 1.185 -49.844 -18.016 1 54.31 99 GLU A O 1
ATOM 799 N N . VAL A 1 100 ? 1.687 -48.812 -16.062 1 57.38 100 VAL A N 1
ATOM 800 C CA . VAL A 1 100 ? 2.182 -50.062 -15.484 1 57.38 100 VAL A CA 1
ATOM 801 C C . VAL A 1 100 ? 1.016 -51 -15.234 1 57.38 100 VAL A C 1
ATOM 803 O O . VAL A 1 100 ? 1.152 -52.219 -15.406 1 57.38 100 VAL A O 1
ATOM 806 N N . ASN A 1 101 ? -0.14 -50.438 -14.938 1 54.62 101 ASN A N 1
ATOM 807 C CA . ASN A 1 101 ? -1.225 -51.344 -14.633 1 54.62 101 ASN A CA 1
ATOM 808 C C . ASN A 1 101 ? -1.916 -51.844 -15.906 1 54.62 101 ASN A C 1
ATOM 810 O O . ASN A 1 101 ? -2.74 -52.75 -15.867 1 54.62 101 ASN A O 1
ATOM 814 N N . GLN A 1 102 ? -1.686 -51.031 -16.969 1 53.25 102 GLN A N 1
ATOM 815 C CA . GLN A 1 102 ? -2.32 -51.5 -18.203 1 53.25 102 GLN A CA 1
ATOM 816 C C . GLN A 1 102 ? -1.448 -52.531 -18.938 1 53.25 102 GLN A C 1
ATOM 818 O O . GLN A 1 102 ? -1.885 -53.125 -19.906 1 53.25 102 GLN A O 1
ATOM 823 N N . SER A 1 103 ? -0.201 -52.625 -18.406 1 41.28 103 SER A N 1
ATOM 824 C CA . SER A 1 103 ? 0.538 -53.719 -19 1 41.28 103 SER A CA 1
ATOM 825 C C . SER A 1 103 ? 0.239 -55.031 -18.281 1 41.28 103 SER A C 1
ATOM 827 O O . SER A 1 103 ? -0.006 -55.031 -17.078 1 41.28 103 SER A O 1
ATOM 829 N N . MET B 1 1 ? 5.117 14.461 -8.484 1 45.59 1 MET B N 1
ATOM 830 C CA . MET B 1 1 ? 6.363 13.719 -8.617 1 45.59 1 MET B CA 1
ATOM 831 C C . MET B 1 1 ? 6.199 12.289 -8.109 1 45.59 1 MET B C 1
ATOM 833 O O . MET B 1 1 ? 5.457 12.039 -7.156 1 45.59 1 MET B O 1
ATOM 837 N N . SER B 1 2 ? 6.422 11.344 -8.922 1 63.19 2 SER B N 1
ATOM 838 C CA . SER B 1 2 ? 6.32 9.914 -8.617 1 63.19 2 SER B CA 1
ATOM 839 C C . SER B 1 2 ? 7.695 9.312 -8.352 1 63.19 2 SER B C 1
ATOM 841 O O . SER B 1 2 ? 8.641 9.562 -9.094 1 63.19 2 SER B O 1
ATOM 843 N N . LYS B 1 3 ? 8 8.875 -7.121 1 63.81 3 LYS B N 1
ATOM 844 C CA . LYS B 1 3 ? 9.219 8.133 -6.836 1 63.81 3 LYS B CA 1
ATOM 845 C C . LYS B 1 3 ? 8.93 6.633 -6.723 1 63.81 3 LYS B C 1
ATOM 847 O O . LYS B 1 3 ? 8.031 6.223 -5.988 1 63.81 3 LYS B O 1
ATOM 852 N N . THR B 1 4 ? 9.438 5.863 -7.707 1 64.25 4 THR B N 1
ATOM 853 C CA . THR B 1 4 ? 9.281 4.414 -7.711 1 64.25 4 THR B CA 1
ATOM 854 C C . THR B 1 4 ? 10.523 3.73 -7.16 1 64.25 4 THR B C 1
ATOM 856 O O . THR B 1 4 ? 11.648 4.133 -7.469 1 64.25 4 THR B O 1
ATOM 859 N N . PHE B 1 5 ? 10.336 2.852 -6.191 1 64.25 5 PHE B N 1
ATOM 860 C CA . PHE B 1 5 ? 11.438 2.078 -5.637 1 64.25 5 PHE B CA 1
ATOM 861 C C . PHE B 1 5 ? 11.758 0.88 -6.52 1 64.25 5 PHE B C 1
ATOM 863 O O . PHE B 1 5 ? 10.875 0.339 -7.188 1 64.25 5 PHE B O 1
ATOM 870 N N . THR B 1 6 ? 13.086 0.643 -6.789 1 52.41 6 THR B N 1
ATOM 871 C CA . THR B 1 6 ? 13.508 -0.516 -7.57 1 52.41 6 THR B CA 1
ATOM 872 C C . THR B 1 6 ? 12.859 -1.791 -7.035 1 52.41 6 THR B C 1
ATOM 874 O O . THR B 1 6 ? 12.625 -1.917 -5.832 1 52.41 6 THR B O 1
ATOM 877 N N . PRO B 1 7 ? 12.492 -2.686 -7.949 1 49.91 7 PRO B N 1
ATOM 878 C CA . PRO B 1 7 ? 11.922 -3.969 -7.527 1 49.91 7 PRO B CA 1
ATOM 879 C C . PRO B 1 7 ? 12.805 -4.699 -6.516 1 49.91 7 PRO B C 1
ATOM 881 O O . PRO B 1 7 ? 14.031 -4.676 -6.629 1 49.91 7 PRO B O 1
ATOM 884 N N . GLU B 1 8 ? 12.445 -4.93 -5.312 1 53.75 8 GLU B N 1
ATOM 885 C CA . GLU B 1 8 ? 13.156 -5.719 -4.312 1 53.75 8 GLU B CA 1
ATOM 886 C C . GLU B 1 8 ? 12.422 -7.012 -3.998 1 53.75 8 GLU B C 1
ATOM 888 O O . GLU B 1 8 ? 11.227 -7.141 -4.293 1 53.75 8 GLU B O 1
ATOM 893 N N . THR B 1 9 ? 13.227 -8.07 -3.848 1 52.44 9 THR B N 1
ATOM 894 C CA . THR B 1 9 ? 12.656 -9.258 -3.223 1 52.44 9 THR B CA 1
ATOM 895 C C . THR B 1 9 ? 12.367 -9.008 -1.747 1 52.44 9 THR B C 1
ATOM 897 O O . THR B 1 9 ? 13.266 -8.633 -0.987 1 52.44 9 THR B O 1
ATOM 900 N N . ILE B 1 10 ? 11.164 -8.867 -1.39 1 56.34 10 ILE B N 1
ATOM 901 C CA . ILE B 1 10 ? 10.82 -8.734 0.021 1 56.34 10 ILE B CA 1
ATOM 902 C C . ILE B 1 10 ? 10.945 -10.086 0.712 1 56.34 10 ILE B C 1
ATOM 904 O O . ILE B 1 10 ? 10.25 -11.039 0.355 1 56.34 10 ILE B O 1
ATOM 908 N N . GLU B 1 11 ? 12.195 -10.391 1.396 1 50.66 11 GLU B N 1
ATOM 909 C CA . GLU B 1 11 ? 12.422 -11.633 2.125 1 50.66 11 GLU B CA 1
ATOM 910 C C . GLU B 1 11 ? 11.398 -11.805 3.25 1 50.66 11 GLU B C 1
ATOM 912 O O . GLU B 1 11 ? 11.125 -10.859 3.988 1 50.66 11 GLU B O 1
ATOM 917 N N . THR B 1 12 ? 10.414 -12.523 2.961 1 52.44 12 THR B N 1
ATOM 918 C CA . THR B 1 12 ? 9.492 -12.82 4.051 1 52.44 12 THR B CA 1
ATOM 919 C C . THR B 1 12 ? 10.211 -13.555 5.18 1 52.44 12 THR B C 1
ATOM 921 O O . THR B 1 12 ? 10.977 -14.484 4.934 1 52.44 12 THR B O 1
ATOM 924 N N . ARG B 1 13 ? 10.711 -12.875 6.184 1 43.62 13 ARG B N 1
ATOM 925 C CA . ARG B 1 13 ? 11.273 -13.641 7.289 1 43.62 13 ARG B CA 1
ATOM 926 C C . ARG B 1 13 ? 10.344 -14.773 7.703 1 43.62 13 ARG B C 1
ATOM 928 O O . ARG B 1 13 ? 10.703 -15.609 8.539 1 43.62 13 ARG B O 1
ATOM 935 N N . SER B 1 14 ? 9.188 -14.438 8.086 1 44.53 14 SER B N 1
ATOM 936 C CA . SER B 1 14 ? 8.547 -15.586 8.711 1 44.53 14 SER B CA 1
ATOM 937 C C . SER B 1 14 ? 8.555 -16.797 7.781 1 44.53 14 SER B C 1
ATOM 939 O O . SER B 1 14 ? 8.133 -16.703 6.629 1 44.53 14 SER B O 1
ATOM 941 N N . GLU B 1 15 ? 9.492 -17.641 7.91 1 39.47 15 GLU B N 1
ATOM 942 C CA . GLU B 1 15 ? 9.703 -18.984 7.398 1 39.47 15 GLU B CA 1
ATOM 943 C C . GLU B 1 15 ? 8.375 -19.703 7.141 1 39.47 15 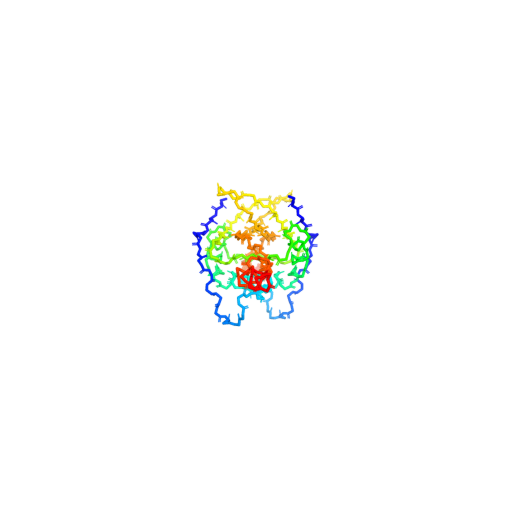GLU B C 1
ATOM 945 O O . GLU B 1 15 ? 8.352 -20.875 6.758 1 39.47 15 GLU B O 1
ATOM 950 N N . ILE B 1 16 ? 7.312 -19.484 7.871 1 41.91 16 ILE B N 1
ATOM 951 C CA . ILE B 1 16 ? 6.273 -20.484 7.648 1 41.91 16 ILE B CA 1
ATOM 952 C C . ILE B 1 16 ? 5.965 -20.594 6.156 1 41.91 16 ILE B C 1
ATOM 954 O O . ILE B 1 16 ? 6.094 -19.609 5.422 1 41.91 16 ILE B O 1
ATOM 958 N N . SER B 1 17 ? 5.168 -21.703 5.672 1 41.31 17 SER B N 1
ATOM 959 C CA . SER B 1 17 ? 5 -22.234 4.32 1 41.31 17 SER B CA 1
ATOM 960 C C . SER B 1 17 ? 4.59 -21.141 3.344 1 41.31 17 SER B C 1
ATOM 962 O O . SER B 1 17 ? 3.654 -20.375 3.611 1 41.31 17 SER B O 1
ATOM 964 N N . ASN B 1 18 ? 5.523 -20.484 2.545 1 46.19 18 ASN B N 1
ATOM 965 C CA . ASN B 1 18 ? 5.438 -19.641 1.364 1 46.19 18 ASN B CA 1
ATOM 966 C C . ASN B 1 18 ? 4.043 -19.672 0.746 1 46.19 18 ASN B C 1
ATOM 968 O O . ASN B 1 18 ? 3.621 -18.719 0.094 1 46.19 18 ASN B O 1
ATOM 972 N N . ARG B 1 19 ? 3.58 -20.875 0.83 1 46.88 19 ARG B N 1
ATOM 973 C CA . ARG B 1 19 ? 2.371 -21.172 0.067 1 46.88 19 ARG B CA 1
ATOM 974 C C . ARG B 1 19 ? 1.179 -20.391 0.606 1 46.88 19 ARG B C 1
ATOM 976 O O . ARG B 1 19 ? 0.306 -19.969 -0.158 1 46.88 19 ARG B O 1
ATOM 983 N N . LEU B 1 20 ? 1.184 -20.312 2.006 1 49.47 20 LEU B N 1
ATOM 984 C CA . LEU B 1 20 ? -0.029 -19.719 2.561 1 49.47 20 LEU B CA 1
ATOM 985 C C . LEU B 1 20 ? 0.215 -18.281 2.98 1 49.47 20 LEU B C 1
ATOM 987 O O . LEU B 1 20 ? 0.651 -18.016 4.105 1 49.47 20 LEU B O 1
ATOM 991 N N . LEU B 1 21 ? 0.91 -17.578 2.053 1 57.97 21 LEU B N 1
ATOM 992 C CA . LEU B 1 21 ? 1.062 -16.219 2.57 1 57.97 21 LEU B CA 1
ATOM 993 C C . LEU B 1 21 ? -0.206 -15.406 2.34 1 57.97 21 LEU B C 1
ATOM 995 O O . LEU B 1 21 ? -0.764 -15.414 1.24 1 57.97 21 LEU B O 1
ATOM 999 N N . ASP B 1 22 ? -0.784 -15.008 3.418 1 73.44 22 ASP B N 1
ATOM 1000 C CA . ASP B 1 22 ? -1.96 -14.148 3.451 1 73.44 22 ASP B CA 1
ATOM 1001 C C . ASP B 1 22 ? -1.63 -12.75 2.924 1 73.44 22 ASP B C 1
ATOM 1003 O O . ASP B 1 22 ? -0.519 -12.25 3.121 1 73.44 22 ASP B O 1
ATOM 1007 N N . VAL B 1 23 ? -2.352 -12.398 2.023 1 79.75 23 VAL B N 1
ATOM 1008 C CA . VAL B 1 23 ? -2.232 -11.078 1.408 1 79.75 23 VAL B CA 1
ATOM 1009 C C . VAL B 1 23 ? -1.881 -10.039 2.473 1 79.75 23 VAL B C 1
ATOM 1011 O O . VAL B 1 23 ? -1.01 -9.195 2.258 1 79.75 23 VAL B O 1
ATOM 1014 N N . LYS B 1 24 ? -2.453 -10.094 3.662 1 85.25 24 LYS B N 1
ATOM 1015 C CA . LYS B 1 24 ? -2.197 -9.125 4.727 1 85.25 24 LYS B CA 1
ATOM 1016 C C . LYS B 1 24 ? -0.741 -9.18 5.18 1 85.25 24 LYS B C 1
ATOM 1018 O O . LYS B 1 24 ? -0.108 -8.141 5.379 1 85.25 24 LYS B O 1
ATOM 1023 N N . LYS B 1 25 ? -0.323 -10.328 5.246 1 84.12 25 LYS B N 1
ATOM 1024 C CA . LYS B 1 25 ? 1.053 -10.5 5.699 1 84.12 25 LYS B CA 1
ATOM 1025 C C . LYS B 1 25 ? 2.043 -9.938 4.684 1 84.12 25 LYS B C 1
ATOM 1027 O O . LYS B 1 25 ? 2.996 -9.25 5.055 1 84.12 25 LYS B O 1
ATOM 1032 N N . ARG B 1 26 ? 1.825 -10.242 3.469 1 83.19 26 ARG B N 1
ATOM 1033 C CA . ARG B 1 26 ? 2.742 -9.773 2.434 1 83.19 26 ARG B CA 1
ATOM 1034 C C . ARG B 1 26 ? 2.709 -8.25 2.32 1 83.19 26 ARG B C 1
ATOM 1036 O O . ARG B 1 26 ? 3.742 -7.621 2.094 1 83.19 26 ARG B O 1
ATOM 1043 N N . LEU B 1 27 ? 1.57 -7.73 2.438 1 89.19 27 LEU B N 1
ATOM 1044 C CA . LEU B 1 27 ? 1.475 -6.273 2.404 1 89.19 27 LEU B CA 1
ATOM 1045 C C . LEU B 1 27 ? 2.164 -5.656 3.615 1 89.19 27 LEU B C 1
ATOM 1047 O O . LEU B 1 27 ? 2.838 -4.629 3.496 1 89.19 27 LEU B O 1
ATOM 1051 N N . ASN B 1 28 ? 2.01 -6.254 4.742 1 86.69 28 ASN B N 1
ATOM 1052 C CA . ASN B 1 28 ? 2.715 -5.762 5.922 1 86.69 28 ASN B CA 1
ATOM 1053 C C . ASN B 1 28 ? 4.23 -5.844 5.746 1 86.69 28 ASN B C 1
ATOM 1055 O O . ASN B 1 28 ? 4.953 -4.934 6.152 1 86.69 28 ASN B O 1
ATOM 1059 N N . GLU B 1 29 ? 4.66 -6.879 5.18 1 83.75 29 GLU B N 1
ATOM 1060 C CA . GLU B 1 29 ? 6.086 -7.02 4.898 1 83.75 29 GLU B CA 1
ATOM 1061 C C . GLU B 1 29 ? 6.57 -5.934 3.941 1 83.75 29 GLU B C 1
ATOM 1063 O O . GLU B 1 29 ? 7.672 -5.41 4.098 1 83.75 29 GLU B O 1
ATOM 1068 N N . ALA B 1 30 ? 5.801 -5.676 2.98 1 87.12 30 ALA B N 1
ATOM 1069 C CA . ALA B 1 30 ? 6.141 -4.594 2.061 1 87.12 30 ALA B CA 1
ATOM 1070 C C . ALA B 1 30 ? 6.266 -3.266 2.797 1 87.12 30 ALA B C 1
ATOM 1072 O O . ALA B 1 30 ? 7.215 -2.51 2.574 1 87.12 30 ALA B O 1
ATOM 1073 N N . VAL B 1 31 ? 5.344 -2.98 3.645 1 89.31 31 VAL B N 1
ATOM 1074 C CA . VAL B 1 31 ? 5.387 -1.757 4.438 1 89.31 31 VAL B CA 1
ATOM 1075 C C . VAL B 1 31 ? 6.66 -1.724 5.273 1 89.31 31 VAL B C 1
ATOM 1077 O O . VAL B 1 31 ? 7.324 -0.689 5.363 1 89.31 31 VAL B O 1
ATOM 1080 N N . MET B 1 32 ? 7.012 -2.83 5.863 1 84.5 32 MET B N 1
ATOM 1081 C CA . MET B 1 32 ? 8.219 -2.893 6.688 1 84.5 32 MET B CA 1
ATOM 1082 C C . MET B 1 32 ? 9.461 -2.668 5.84 1 84.5 32 MET B C 1
ATOM 1084 O O . MET B 1 32 ? 10.414 -2.021 6.285 1 84.5 32 MET B O 1
ATOM 1088 N N . HIS B 1 33 ? 9.469 -3.154 4.77 1 83.06 33 HIS B N 1
ATOM 1089 C CA . HIS B 1 33 ? 10.625 -3.076 3.883 1 83.06 33 HIS B CA 1
ATOM 1090 C C . HIS B 1 33 ? 10.805 -1.663 3.338 1 83.06 33 HIS B C 1
ATOM 1092 O O . HIS B 1 33 ? 11.914 -1.129 3.346 1 83.06 33 HIS B O 1
ATOM 1098 N N . PHE B 1 34 ? 9.727 -1.065 2.908 1 87 34 PHE B N 1
ATOM 1099 C CA . PHE B 1 34 ? 9.828 0.207 2.203 1 87 34 PHE B CA 1
ATOM 1100 C C . PHE B 1 34 ? 9.5 1.369 3.133 1 87 34 PHE B C 1
ATOM 1102 O O . PHE B 1 34 ? 9.648 2.533 2.754 1 87 34 PHE B O 1
ATOM 1109 N N . GLY B 1 35 ? 9.008 1.099 4.258 1 86.94 35 GLY B N 1
ATOM 1110 C CA . GLY B 1 35 ? 8.461 2.111 5.148 1 86.94 35 GLY B CA 1
ATOM 1111 C C . GLY B 1 35 ? 9.398 3.285 5.367 1 86.94 35 GLY B C 1
ATOM 1112 O O . GLY B 1 35 ? 8.969 4.441 5.344 1 86.94 35 GLY B O 1
ATOM 1113 N N . GLU B 1 36 ? 10.648 3.018 5.617 1 86.69 36 GLU B N 1
ATOM 1114 C CA . GLU B 1 36 ? 11.602 4.102 5.84 1 86.69 36 GLU B CA 1
ATOM 1115 C C . GLU B 1 36 ? 11.758 4.965 4.59 1 86.69 36 GLU B C 1
ATOM 1117 O O . GLU B 1 36 ? 11.766 6.195 4.676 1 86.69 36 GLU B O 1
ATOM 1122 N N . SER B 1 37 ? 11.961 4.344 3.416 1 85.81 37 SER B N 1
ATOM 1123 C CA . SER B 1 37 ? 12.086 5.078 2.162 1 85.81 37 SER B CA 1
ATOM 1124 C C . SER B 1 37 ? 10.836 5.902 1.879 1 85.81 37 SER B C 1
ATOM 1126 O O . SER B 1 37 ? 10.93 7.039 1.411 1 85.81 37 SER B O 1
ATOM 1128 N N . ILE B 1 38 ? 9.719 5.301 2.186 1 88 38 ILE B N 1
ATOM 1129 C CA . ILE B 1 38 ? 8.461 6.012 2.004 1 88 38 ILE B CA 1
ATOM 1130 C C . ILE B 1 38 ? 8.43 7.242 2.908 1 88 38 ILE B C 1
ATOM 1132 O O . ILE B 1 38 ? 8.086 8.344 2.463 1 88 38 ILE B O 1
ATOM 1136 N N . LYS B 1 39 ? 8.797 7.039 4.094 1 85.75 39 LYS B N 1
ATOM 1137 C CA . LYS B 1 39 ? 8.852 8.148 5.039 1 85.75 39 LYS B CA 1
ATOM 1138 C C . LYS B 1 39 ? 9.758 9.266 4.531 1 85.75 39 LYS B C 1
ATOM 1140 O O . LYS B 1 39 ? 9.391 10.445 4.598 1 85.75 39 LYS B O 1
ATOM 1145 N N . GLU B 1 40 ? 10.93 8.992 4.059 1 86.69 40 GLU B N 1
ATOM 1146 C CA . GLU B 1 40 ? 11.891 9.977 3.553 1 86.69 40 GLU B CA 1
ATOM 1147 C C . GLU B 1 40 ? 11.32 10.742 2.365 1 86.69 40 GLU B C 1
ATOM 1149 O O . GLU B 1 40 ? 11.5 11.961 2.26 1 86.69 40 GLU B O 1
ATOM 1154 N N . ILE B 1 41 ? 10.703 10.07 1.538 1 85 41 ILE B N 1
ATOM 1155 C CA . ILE B 1 41 ? 10.133 10.711 0.357 1 85 41 ILE B CA 1
ATOM 1156 C C . ILE B 1 41 ? 9.031 11.68 0.776 1 85 41 ILE B C 1
ATOM 1158 O O . ILE B 1 41 ? 8.961 12.805 0.264 1 85 41 ILE B O 1
ATOM 1162 N N . ILE B 1 42 ? 8.156 11.211 1.679 1 86.06 42 ILE B N 1
ATOM 1163 C CA . ILE B 1 42 ? 7.102 12.086 2.174 1 86.06 42 ILE B CA 1
ATOM 1164 C C . ILE B 1 42 ? 7.723 13.336 2.805 1 86.06 42 ILE B C 1
ATOM 1166 O O . ILE B 1 42 ? 7.285 14.453 2.537 1 86.06 42 ILE B O 1
ATOM 1170 N N . ASN B 1 43 ? 8.75 13.133 3.582 1 86.12 43 ASN B N 1
ATOM 1171 C CA . ASN B 1 43 ? 9.422 14.266 4.207 1 86.12 43 ASN B CA 1
ATOM 1172 C C . ASN B 1 43 ? 10.016 15.211 3.168 1 86.12 43 ASN B C 1
ATOM 1174 O O . ASN B 1 43 ? 9.953 16.422 3.32 1 86.12 43 ASN B O 1
ATOM 1178 N N . GLU B 1 44 ? 10.602 14.719 2.164 1 85.94 44 GLU B N 1
ATOM 1179 C CA . GLU B 1 44 ? 11.234 15.508 1.113 1 85.94 44 GLU B CA 1
ATOM 1180 C C . GLU B 1 44 ? 10.195 16.266 0.296 1 85.94 44 GLU B C 1
ATOM 1182 O O . GLU B 1 44 ? 10.391 17.438 -0.035 1 85.94 44 GLU B O 1
ATOM 1187 N N . GLU B 1 45 ? 9.062 15.68 0.051 1 85.06 45 GLU B N 1
ATOM 1188 C CA . GLU B 1 45 ? 8.086 16.234 -0.878 1 85.06 45 GLU B CA 1
ATOM 1189 C C . GLU B 1 45 ? 7.02 17.047 -0.141 1 85.06 45 GLU B C 1
ATOM 1191 O O . GLU B 1 45 ? 6.465 18 -0.69 1 85.06 45 GLU B O 1
ATOM 1196 N N . PHE B 1 46 ? 6.707 16.672 1.02 1 81.62 46 PHE B N 1
ATOM 1197 C CA . PHE B 1 46 ? 5.582 17.25 1.739 1 81.62 46 PHE B CA 1
ATOM 1198 C C . PHE B 1 46 ? 6.059 18 2.982 1 81.62 46 PHE B C 1
ATOM 1200 O O . PHE B 1 46 ? 5.414 18.953 3.43 1 81.62 46 PHE B O 1
ATOM 1207 N N . GLY B 1 47 ? 7.227 17.688 3.445 1 80 47 GLY B N 1
ATOM 1208 C CA . GLY B 1 47 ? 7.691 18.219 4.715 1 80 47 GLY B CA 1
ATOM 1209 C C . GLY B 1 47 ? 7.344 17.328 5.898 1 80 47 GLY B C 1
ATOM 1210 O O . GLY B 1 47 ? 7.312 16.109 5.773 1 80 47 GLY B O 1
ATOM 1211 N N . ASP B 1 48 ? 7.133 17.953 7.07 1 75.62 48 ASP B N 1
ATOM 1212 C CA . ASP B 1 48 ? 7.031 17.219 8.328 1 75.62 48 ASP B CA 1
ATOM 1213 C C . ASP B 1 48 ? 5.594 16.781 8.594 1 75.62 48 ASP B C 1
ATOM 1215 O O . ASP B 1 48 ? 5.223 16.516 9.742 1 75.62 48 ASP B O 1
ATOM 1219 N N . GLY B 1 49 ? 4.855 16.625 7.559 1 74.38 49 GLY B N 1
ATOM 1220 C CA . GLY B 1 49 ? 3.479 16.188 7.754 1 74.38 49 GLY B CA 1
ATOM 1221 C C . GLY B 1 49 ? 3.314 14.688 7.699 1 74.38 49 GLY B C 1
ATOM 1222 O O . GLY B 1 49 ? 4.301 13.953 7.688 1 74.38 49 GLY B O 1
ATOM 1223 N N . ILE B 1 50 ? 2.064 14.273 7.926 1 73.56 50 ILE B N 1
ATOM 1224 C CA . ILE B 1 50 ? 1.753 12.844 7.969 1 73.56 50 ILE B CA 1
ATOM 1225 C C . ILE B 1 50 ? 0.576 12.547 7.043 1 73.56 50 ILE B C 1
ATOM 1227 O O . ILE B 1 50 ? -0.248 13.422 6.773 1 73.56 50 ILE B O 1
ATOM 1231 N N . MET B 1 51 ? 0.626 11.32 6.547 1 77.69 51 MET B N 1
ATOM 1232 C CA . MET B 1 51 ? -0.55 10.828 5.84 1 77.69 51 MET B CA 1
ATOM 1233 C C . MET B 1 51 ? -1.68 10.508 6.816 1 77.69 51 MET B C 1
ATOM 1235 O O . MET B 1 51 ? -1.456 9.875 7.844 1 77.69 51 MET B O 1
ATOM 1239 N N . SER B 1 52 ? -2.811 11.094 6.473 1 68.81 52 SER B N 1
ATOM 1240 C CA . SER B 1 52 ? -3.959 10.906 7.355 1 68.81 52 SER B CA 1
ATOM 1241 C C . SER B 1 52 ? -4.754 9.664 6.973 1 68.81 52 SER B C 1
ATOM 1243 O O . SER B 1 52 ? -4.668 9.188 5.836 1 68.81 52 SER B O 1
ATOM 1245 N N . ALA B 1 53 ? -5.434 9.109 8.039 1 67.75 53 ALA B N 1
ATOM 1246 C CA . ALA B 1 53 ? -6.273 7.93 7.832 1 67.75 53 ALA B CA 1
ATOM 1247 C C . ALA B 1 53 ? -7.746 8.32 7.738 1 67.75 53 ALA B C 1
ATOM 1249 O O . ALA B 1 53 ? -8.617 7.453 7.617 1 67.75 53 ALA B O 1
ATOM 1250 N N . ILE B 1 54 ? -8.188 9.492 7.727 1 67.19 54 ILE B N 1
ATOM 1251 C CA . ILE B 1 54 ? -9.586 9.891 7.746 1 67.19 54 ILE B CA 1
ATOM 1252 C C . ILE B 1 54 ? -10.109 10.008 6.316 1 67.19 54 ILE B C 1
ATOM 1254 O O . ILE B 1 54 ? -11.25 9.617 6.031 1 67.19 54 ILE B O 1
ATOM 1258 N N . ASP B 1 55 ? -9.594 10.375 5.395 1 78.56 55 ASP B N 1
ATOM 1259 C CA . ASP B 1 55 ? -9.93 10.477 3.979 1 78.56 55 ASP B CA 1
ATOM 1260 C C . ASP B 1 55 ? -9.031 9.578 3.133 1 78.56 55 ASP B C 1
ATOM 1262 O O . ASP B 1 55 ? -8.398 10.039 2.186 1 78.56 55 ASP B O 1
ATOM 1266 N N . PHE B 1 56 ? -9.188 8.344 3.562 1 82.5 56 PHE B N 1
ATOM 1267 C CA . PHE B 1 56 ? -8.266 7.371 3 1 82.5 56 PHE B CA 1
ATOM 1268 C C . PHE B 1 56 ? -8.969 6.469 1.997 1 82.5 56 PHE B C 1
ATOM 1270 O O . PHE B 1 56 ? -10.023 5.906 2.297 1 82.5 56 PHE B O 1
ATOM 1277 N N . TYR B 1 57 ? -8.438 6.305 0.774 1 85.81 57 TYR B N 1
ATOM 1278 C CA . TYR B 1 57 ? -8.93 5.406 -0.263 1 85.81 57 TYR B CA 1
ATOM 1279 C C . TYR B 1 57 ? -7.965 4.258 -0.501 1 85.81 57 TYR B C 1
ATOM 1281 O O . TYR B 1 57 ? -6.754 4.41 -0.333 1 85.81 57 TYR B O 1
ATOM 1289 N N . CYS B 1 58 ? -8.555 3.146 -0.818 1 88.06 58 CYS B N 1
ATOM 1290 C CA . CYS B 1 58 ? -7.781 1.986 -1.25 1 88.06 58 CYS B CA 1
ATOM 1291 C C . CYS B 1 58 ? -8.352 1.397 -2.533 1 88.06 58 CYS B C 1
ATOM 1293 O O . CYS B 1 58 ? -9.57 1.313 -2.695 1 88.06 58 CYS B O 1
ATOM 1295 N N . SER B 1 59 ? -7.504 1.027 -3.432 1 90.44 59 SER B N 1
ATOM 1296 C CA . SER B 1 59 ? -7.938 0.336 -4.641 1 90.44 59 SER B CA 1
ATOM 1297 C C . SER B 1 59 ? -7.02 -0.838 -4.965 1 90.44 59 SER B C 1
ATOM 1299 O O . SER B 1 59 ? -5.855 -0.849 -4.566 1 90.44 59 SER B O 1
ATOM 1301 N N . VAL B 1 60 ? -7.582 -1.827 -5.609 1 90 60 VAL B N 1
ATOM 1302 C CA . VAL B 1 60 ? -6.859 -2.984 -6.121 1 90 60 VAL B CA 1
ATOM 1303 C C . VAL B 1 60 ? -7.098 -3.123 -7.625 1 90 60 VAL B C 1
ATOM 1305 O O . VAL B 1 60 ? -8.242 -3.102 -8.078 1 90 60 VAL B O 1
ATOM 1308 N N . ASP B 1 61 ? -6.008 -3.236 -8.344 1 90.38 61 ASP B N 1
ATOM 1309 C CA . ASP B 1 61 ? -6.098 -3.385 -9.797 1 90.38 61 ASP B CA 1
ATOM 1310 C C . ASP B 1 61 ? -5.324 -4.609 -10.273 1 90.38 61 ASP B C 1
ATOM 1312 O O . ASP B 1 61 ? -4.27 -4.938 -9.719 1 90.38 61 ASP B O 1
ATOM 1316 N N . LYS B 1 62 ? -5.957 -5.25 -11.227 1 88.94 62 LYS B N 1
ATOM 1317 C CA . LYS B 1 62 ? -5.242 -6.254 -12.016 1 88.94 62 LYS B CA 1
ATOM 1318 C C . LYS B 1 62 ? -4.637 -5.641 -13.273 1 88.94 62 LYS B C 1
ATOM 1320 O O . LYS B 1 62 ? -5.352 -5.051 -14.086 1 88.94 62 LYS B O 1
ATOM 1325 N N . VAL B 1 63 ? -3.373 -5.723 -13.445 1 91.06 63 VAL B N 1
ATOM 1326 C CA . VAL B 1 63 ? -2.699 -5.137 -14.594 1 91.06 63 VAL B CA 1
ATOM 1327 C C . VAL B 1 63 ? -1.798 -6.184 -15.25 1 91.06 63 VAL B C 1
ATOM 1329 O O . VAL B 1 63 ? -1.384 -7.148 -14.609 1 91.06 63 VAL B O 1
ATOM 1332 N N . LYS B 1 64 ? -1.599 -5.996 -16.562 1 93.5 64 LYS B N 1
ATOM 1333 C CA . LYS B 1 64 ? -0.615 -6.824 -17.25 1 93.5 64 LYS B CA 1
ATOM 1334 C C . LYS B 1 64 ? 0.763 -6.168 -17.25 1 93.5 64 LYS B C 1
ATOM 1336 O O . LYS B 1 64 ? 0.903 -5.004 -17.625 1 93.5 64 LYS B O 1
ATOM 1341 N N . GLY B 1 65 ? 1.7 -6.863 -16.781 1 89.94 65 GLY B N 1
ATOM 1342 C CA . GLY B 1 65 ? 3.072 -6.383 -16.828 1 89.94 65 GLY B CA 1
ATOM 1343 C C . GLY B 1 65 ? 3.668 -6.414 -18.219 1 89.94 65 GLY B C 1
ATOM 1344 O O . GLY B 1 65 ? 3.051 -6.93 -19.156 1 89.94 65 GLY B O 1
ATOM 1345 N N . VAL B 1 66 ? 4.812 -5.762 -18.375 1 90.31 66 VAL B N 1
ATOM 1346 C 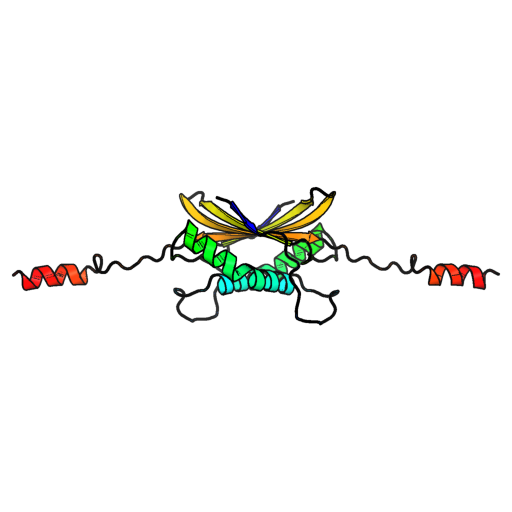CA . VAL B 1 66 ? 5.52 -5.699 -19.641 1 90.31 66 VAL B CA 1
ATOM 1347 C C . VAL B 1 66 ? 5.801 -7.113 -20.156 1 90.31 66 VAL B C 1
ATOM 1349 O O . VAL B 1 66 ? 5.902 -7.34 -21.359 1 90.31 66 VAL B O 1
ATOM 1352 N N . ASP B 1 67 ? 5.91 -8.148 -19.234 1 90.31 67 ASP B N 1
ATOM 1353 C CA . ASP B 1 67 ? 6.18 -9.531 -19.578 1 90.31 67 ASP B CA 1
ATOM 1354 C C . ASP B 1 67 ? 4.883 -10.297 -19.844 1 90.31 67 ASP B C 1
ATOM 1356 O O . ASP B 1 67 ? 4.906 -11.508 -20.078 1 90.31 67 ASP B O 1
ATOM 1360 N N . GLY B 1 68 ? 3.773 -9.68 -19.781 1 92.19 68 GLY B N 1
ATOM 1361 C CA . GLY B 1 68 ? 2.48 -10.289 -20.047 1 92.19 68 GLY B CA 1
ATOM 1362 C C . GLY B 1 68 ? 1.875 -10.969 -18.844 1 92.19 68 GLY B C 1
ATOM 1363 O O . GLY B 1 68 ? 0.755 -11.477 -18.906 1 92.19 68 GLY B O 1
ATOM 1364 N N . LYS B 1 69 ? 2.578 -10.922 -17.75 1 89.06 69 LYS B N 1
ATOM 1365 C CA . LYS B 1 69 ? 2.082 -11.578 -16.547 1 89.06 69 LYS B CA 1
ATOM 1366 C C . LYS B 1 69 ? 1.181 -10.648 -15.742 1 89.06 69 LYS B C 1
ATOM 1368 O O . LYS B 1 69 ? 1.317 -9.422 -15.82 1 89.06 69 LYS B O 1
ATOM 1373 N N . ASP B 1 70 ? 0.326 -11.32 -15.016 1 90.75 70 ASP B N 1
ATOM 1374 C CA . ASP B 1 70 ? -0.608 -10.539 -14.203 1 90.75 70 ASP B CA 1
ATOM 1375 C C . ASP B 1 70 ? 0.079 -9.977 -12.961 1 90.75 70 ASP B C 1
ATOM 1377 O O . ASP B 1 70 ? 0.896 -10.656 -12.336 1 90.75 70 ASP B O 1
ATOM 1381 N N . ARG B 1 71 ? -0.278 -8.734 -12.719 1 91.19 71 ARG B N 1
ATOM 1382 C CA . ARG B 1 71 ? 0.212 -8.086 -11.508 1 91.19 71 ARG B CA 1
ATOM 1383 C C . ARG B 1 71 ? -0.943 -7.559 -10.656 1 91.19 71 ARG B C 1
ATOM 1385 O O . ARG B 1 71 ? -1.941 -7.074 -11.195 1 91.19 71 ARG B O 1
ATOM 1392 N N . VAL B 1 72 ? -0.827 -7.727 -9.336 1 90.88 72 VAL B N 1
ATOM 1393 C CA . VAL B 1 72 ? -1.722 -7.109 -8.359 1 90.88 72 VAL B CA 1
ATOM 1394 C C . VAL B 1 72 ? -1.179 -5.742 -7.957 1 90.88 72 VAL B C 1
ATOM 1396 O O . VAL B 1 72 ? -0.061 -5.637 -7.445 1 90.88 72 VAL B O 1
ATOM 1399 N N . VAL B 1 73 ? -1.953 -4.691 -8.219 1 91.75 73 VAL B N 1
ATOM 1400 C CA . VAL B 1 73 ? -1.552 -3.336 -7.863 1 91.75 73 VAL B CA 1
ATOM 1401 C C . VAL B 1 73 ? -2.482 -2.791 -6.781 1 91.75 73 VAL B C 1
ATOM 1403 O O . VAL B 1 73 ? -3.684 -2.625 -7.012 1 91.75 73 VAL B O 1
ATOM 1406 N N . VAL B 1 74 ? -1.946 -2.629 -5.613 1 92 74 VAL B N 1
ATOM 1407 C CA . VAL B 1 74 ? -2.678 -2.057 -4.488 1 92 74 VAL B CA 1
ATOM 1408 C C . VAL B 1 74 ? -2.258 -0.603 -4.285 1 92 74 VAL B C 1
ATOM 1410 O O . VAL B 1 74 ? -1.064 -0.303 -4.188 1 92 74 VAL B O 1
ATOM 1413 N N . THR B 1 75 ? -3.25 0.304 -4.211 1 93.62 75 THR B N 1
ATOM 1414 C CA . THR B 1 75 ? -2.977 1.728 -4.043 1 93.62 75 THR B CA 1
ATOM 1415 C C . THR B 1 75 ? -3.633 2.258 -2.771 1 93.62 75 THR B C 1
ATOM 1417 O O . THR B 1 75 ? -4.832 2.061 -2.559 1 93.62 75 THR B O 1
ATOM 1420 N N . PHE B 1 76 ? -2.84 2.836 -1.92 1 91.06 76 PHE B N 1
ATOM 1421 C CA . PHE B 1 76 ? -3.301 3.578 -0.753 1 91.06 76 PHE B CA 1
ATOM 1422 C C . PHE B 1 76 ? -3.227 5.082 -1.004 1 91.06 76 PHE B C 1
ATOM 1424 O O . PHE B 1 76 ? -2.172 5.602 -1.369 1 91.06 76 PHE B O 1
ATOM 1431 N N . ASP B 1 77 ? -4.32 5.746 -0.786 1 90.5 77 ASP B N 1
ATOM 1432 C CA . ASP B 1 77 ? -4.484 7.176 -1.048 1 90.5 77 ASP B CA 1
ATOM 1433 C C . ASP B 1 77 ? -5.012 7.902 0.186 1 90.5 77 ASP B C 1
ATOM 1435 O O . ASP B 1 77 ? -6.191 7.781 0.528 1 90.5 77 ASP B O 1
ATOM 1439 N N . GLY B 1 78 ? -4.027 8.633 0.763 1 88.75 78 GLY B N 1
ATOM 1440 C CA . GLY B 1 78 ? -4.391 9.336 1.983 1 88.75 78 GLY B CA 1
ATOM 1441 C C . GLY B 1 78 ? -4.137 10.828 1.908 1 88.75 78 GLY B C 1
ATOM 1442 O O . GLY B 1 78 ? -3.211 11.273 1.229 1 88.75 78 GLY B O 1
ATOM 1443 N N . LYS B 1 79 ? -4.941 11.539 2.598 1 87.44 79 LYS B N 1
ATOM 1444 C CA . LYS B 1 79 ? -4.73 12.984 2.699 1 87.44 79 LYS B CA 1
ATOM 1445 C C . LYS B 1 79 ? -3.453 13.297 3.469 1 87.44 79 LYS B C 1
ATOM 1447 O O . LYS B 1 79 ? -3.154 12.656 4.48 1 87.44 79 LYS B O 1
ATOM 1452 N N . TYR B 1 80 ? -2.678 14.25 2.943 1 85.25 80 TYR B N 1
ATOM 1453 C CA . TYR B 1 80 ? -1.517 14.742 3.682 1 85.25 80 TYR B CA 1
ATOM 1454 C C . TYR B 1 80 ? -1.924 15.789 4.707 1 85.25 80 TYR B C 1
ATOM 1456 O O . TYR B 1 80 ? -2.658 16.734 4.387 1 85.25 80 TYR B O 1
ATOM 1464 N N . LEU B 1 81 ? -1.438 15.641 5.918 1 79.56 81 LEU B N 1
ATOM 1465 C CA . LEU B 1 81 ? -1.664 16.625 6.98 1 79.56 81 LEU B CA 1
ATOM 1466 C C . LEU B 1 81 ? -0.363 17.312 7.359 1 79.56 81 LEU B C 1
ATOM 1468 O O . LEU B 1 81 ? 0.527 16.703 7.953 1 79.56 81 LEU B O 1
ATOM 1472 N N . PRO B 1 82 ? -0.263 18.641 6.953 1 77.25 82 PRO B N 1
ATOM 1473 C CA . PRO B 1 82 ? 0.956 19.375 7.289 1 77.25 82 PRO B CA 1
ATOM 1474 C C . PRO B 1 82 ? 1.131 19.562 8.797 1 77.25 82 PRO B C 1
ATOM 1476 O O . PRO B 1 82 ? 0.144 19.641 9.531 1 77.25 82 PRO B O 1
ATOM 1479 N N . HIS B 1 83 ? 2.439 19.297 9.273 1 69.19 83 HIS B N 1
ATOM 1480 C CA . HIS B 1 83 ? 2.744 19.625 10.656 1 69.19 83 HIS B CA 1
ATOM 1481 C C . HIS B 1 83 ? 2.414 21.078 10.961 1 69.19 83 HIS B C 1
ATOM 1483 O O . HIS B 1 83 ? 2.799 21.984 10.203 1 69.19 83 HIS B O 1
ATOM 1489 N N . THR B 1 84 ? 1.248 21.438 11.234 1 55.72 84 THR B N 1
ATOM 1490 C CA . THR B 1 84 ? 1.037 22.828 11.656 1 55.72 84 THR B CA 1
ATOM 1491 C C . THR B 1 84 ? 2.012 23.203 12.766 1 55.72 84 THR B C 1
ATOM 1493 O O . THR B 1 84 ? 2.016 22.578 13.836 1 55.72 84 THR B O 1
ATOM 1496 N N . GLU B 1 85 ? 3.268 23.391 12.477 1 48.25 85 GLU B N 1
ATOM 1497 C CA . GLU B 1 85 ? 4.004 24.078 13.531 1 48.25 85 GLU B CA 1
ATOM 1498 C C . GLU B 1 85 ? 3.143 25.141 14.203 1 48.25 85 GLU B C 1
ATOM 1500 O O . GLU B 1 85 ? 2.58 26.016 13.531 1 48.25 85 GLU B O 1
ATOM 1505 N N . GLN B 1 86 ? 2.393 24.703 15.148 1 45.44 86 GLN B N 1
ATOM 1506 C CA . GLN B 1 86 ? 1.881 25.828 15.93 1 45.44 86 GLN B CA 1
ATOM 1507 C C . GLN B 1 86 ? 2.928 26.938 16.047 1 45.44 86 GLN B C 1
ATOM 1509 O O . GLN B 1 86 ? 3.93 26.766 16.75 1 45.44 86 GLN B O 1
ATOM 1514 N N . LYS B 1 87 ? 3.318 27.562 14.984 1 47.47 87 LYS B N 1
ATOM 1515 C CA . LYS B 1 87 ? 4.066 28.797 15.234 1 47.47 87 LYS B CA 1
ATOM 1516 C C . LYS B 1 87 ? 3.479 29.562 16.406 1 47.47 87 LYS B C 1
ATOM 1518 O O . LYS B 1 87 ? 2.258 29.672 16.547 1 47.47 87 LYS B O 1
ATOM 1523 N N . LEU B 1 88 ? 4.238 29.516 17.469 1 44.88 88 LEU B N 1
ATOM 1524 C CA . LEU B 1 88 ? 4.012 30.375 18.641 1 44.88 88 LEU B CA 1
ATOM 1525 C C . LEU B 1 88 ? 3.334 31.672 18.219 1 44.88 88 LEU B C 1
ATOM 1527 O O . LEU B 1 88 ? 2.715 32.344 19.047 1 44.88 88 LEU B O 1
ATOM 1531 N N . GLU B 1 89 ? 3.604 32.125 17.062 1 44.66 89 GLU B N 1
ATOM 1532 C CA . GLU B 1 89 ? 3.105 33.469 16.781 1 44.66 89 GLU B CA 1
ATOM 1533 C C . GLU B 1 89 ? 1.583 33.469 16.688 1 44.66 89 GLU B C 1
ATOM 1535 O O . GLU B 1 89 ? 0.966 34.562 16.719 1 44.66 89 GLU B O 1
ATOM 1540 N N . HIS B 1 90 ? 1.047 32.344 16.422 1 47.59 90 HIS B N 1
ATOM 1541 C CA . HIS B 1 90 ? -0.411 32.344 16.391 1 47.59 90 HIS B CA 1
ATOM 1542 C C . HIS B 1 90 ? -0.989 32.062 17.766 1 47.59 90 HIS B C 1
ATOM 1544 O O . HIS B 1 90 ? -2.191 31.812 17.906 1 47.59 90 HIS B O 1
ATOM 1550 N N . MET B 1 91 ? -0.081 31.641 18.578 1 44.59 91 MET B N 1
ATOM 1551 C CA . MET B 1 91 ? -0.561 31.656 19.953 1 44.59 91 MET B CA 1
ATOM 1552 C C . MET B 1 91 ? -1.032 33.031 20.359 1 44.59 91 MET B C 1
ATOM 1554 O O . MET B 1 91 ? -0.226 33.969 20.469 1 44.59 91 MET B O 1
ATOM 1558 N N . VAL B 1 92 ? -2.184 33.312 20.016 1 50.19 92 VAL B N 1
ATOM 1559 C CA . VAL B 1 92 ? -2.879 34.531 20.391 1 50.19 92 VAL B CA 1
ATOM 1560 C C . VAL B 1 92 ? -2.496 34.938 21.812 1 50.19 92 VAL B C 1
ATOM 1562 O O . VAL B 1 92 ? -2.521 36.125 22.156 1 50.19 92 VAL B O 1
ATOM 1565 N N . SER B 1 93 ? -2.131 33.875 22.547 1 50.56 93 SER B N 1
ATOM 1566 C CA . SER B 1 93 ? -1.84 34.188 23.938 1 50.56 93 SER B CA 1
ATOM 1567 C C . SER B 1 93 ? -0.553 35 24.078 1 50.56 93 SER B C 1
ATOM 1569 O O . SER B 1 93 ? -0.394 35.75 25.031 1 50.56 93 SER B O 1
ATOM 1571 N N . ARG B 1 94 ? 0.355 34.781 23.109 1 50 94 ARG B N 1
ATOM 1572 C CA . ARG B 1 94 ? 1.59 35.531 23.219 1 50 94 ARG B CA 1
ATOM 1573 C C . ARG B 1 94 ? 1.41 36.938 22.672 1 50 94 ARG B C 1
ATOM 1575 O O . ARG B 1 94 ? 2.129 37.875 23.047 1 50 94 ARG B O 1
ATOM 1582 N N . LEU B 1 95 ? 0.51 37.062 21.75 1 51.28 95 LEU B N 1
ATOM 1583 C CA . LEU B 1 95 ? 0.201 38.406 21.234 1 51.28 95 LEU B CA 1
ATOM 1584 C C . LEU B 1 95 ? -0.36 39.281 22.344 1 51.28 95 LEU B C 1
ATOM 1586 O O . LEU B 1 95 ? -0.047 40.469 22.422 1 51.28 95 LEU B O 1
ATOM 1590 N N . ARG B 1 96 ? -1.152 38.688 23.188 1 51.97 96 ARG B N 1
ATOM 1591 C CA . ARG B 1 96 ? -1.765 39.438 24.266 1 51.97 96 ARG B CA 1
ATOM 1592 C C . ARG B 1 96 ? -0.73 39.844 25.328 1 51.97 96 ARG B C 1
ATOM 1594 O O . ARG B 1 96 ? -0.825 40.906 25.938 1 51.97 96 ARG B O 1
ATOM 1601 N N . LEU B 1 97 ? 0.301 39.031 25.422 1 51.78 97 LEU B N 1
ATOM 1602 C CA . LEU B 1 97 ? 1.26 39.312 26.484 1 51.78 97 LEU B CA 1
ATOM 1603 C C . LEU B 1 97 ? 2.152 40.5 26.094 1 51.78 97 LEU B C 1
ATOM 1605 O O . LEU B 1 97 ? 2.523 41.312 26.938 1 51.78 97 LEU B O 1
ATOM 1609 N N . LYS B 1 98 ? 2.379 40.656 24.812 1 53.09 98 LYS B N 1
ATOM 1610 C CA . LYS B 1 98 ? 3.189 41.781 24.406 1 53.09 98 LYS B CA 1
ATOM 1611 C C . LYS B 1 98 ? 2.439 43.094 24.609 1 53.09 98 LYS B C 1
ATOM 1613 O O . LYS B 1 98 ? 3.051 44.125 24.875 1 53.09 98 LYS B O 1
ATOM 1618 N N . GLU B 1 99 ? 1.156 43 24.406 1 54.5 99 GLU B N 1
ATOM 1619 C CA . GLU B 1 99 ? 0.373 44.219 24.594 1 54.5 99 GLU B CA 1
ATOM 1620 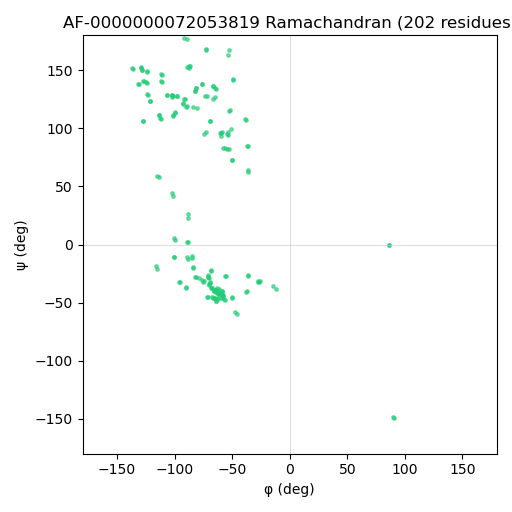C C . GLU B 1 99 ? 0.315 44.625 26.062 1 54.5 99 GLU B C 1
ATOM 1622 O O . GLU B 1 99 ? 0.344 45.812 26.391 1 54.5 99 GLU B O 1
ATOM 1627 N N . VAL B 1 100 ? 0.332 43.625 26.938 1 57.22 100 VAL B N 1
ATOM 1628 C CA . VAL B 1 100 ? 0.188 43.938 28.359 1 57.22 100 VAL B CA 1
ATOM 1629 C C . VAL B 1 100 ? 1.489 44.531 28.891 1 57.22 100 VAL B C 1
ATOM 1631 O O . VAL B 1 100 ? 1.468 45.438 29.734 1 57.22 100 VAL B O 1
ATOM 1634 N N . ASN B 1 101 ? 2.582 44.094 28.328 1 54.56 101 ASN B N 1
ATOM 1635 C CA . ASN B 1 101 ? 3.818 44.625 28.891 1 54.56 101 ASN B CA 1
ATOM 1636 C C . ASN B 1 101 ? 4.168 45.969 28.297 1 54.56 101 ASN B C 1
ATOM 1638 O O . ASN B 1 101 ? 5.098 46.625 28.766 1 54.56 101 ASN B O 1
ATOM 1642 N N . GLN B 1 102 ? 3.545 46.219 27.125 1 53.06 102 GLN B N 1
ATOM 1643 C CA . GLN B 1 102 ? 3.848 47.531 26.562 1 53.06 102 GLN B CA 1
ATOM 1644 C C . GLN B 1 102 ? 2.938 48.625 27.141 1 53.06 102 GLN B C 1
ATOM 1646 O O . GLN B 1 102 ? 3.152 49.812 26.906 1 53.06 102 GLN B O 1
ATOM 1651 N N . SER B 1 103 ? 1.903 48.125 27.844 1 42.03 103 SER B N 1
ATOM 1652 C CA . SER B 1 103 ? 1.156 49.156 28.516 1 42.03 103 SER B CA 1
ATOM 1653 C C . SER B 1 103 ? 1.785 49.5 29.859 1 42.03 103 SER B C 1
ATOM 1655 O O . SER B 1 103 ? 2.352 48.656 30.531 1 42.03 103 SER B O 1
#

Nearest PDB structures (foldseek):
  6tv0-assembly1_D  TM=9.103E-01  e=5.505E-06  Serratia sp. (in: enterobacteria)
  2ivb-assembly1_C  TM=9.012E-01  e=8.110E-06  Escherichia coli
  2iu7-assembly1_J  TM=8.613E-01  e=1.275E-05  Escherichia coli
  2iuo-assembly1_C  TM=8.633E-01  e=1.760E-05  Escherichia coli
  2iu7-assembly1_I  TM=8.610E-01  e=2.136E-05  Escherichia coli

Radius of gyration: 23.42 Å; Cα contacts (8 Å, |Δi|>4): 338; chains: 2; bounding box: 28×103×49 Å

Secondary structure (DSSP, 8-state):
-EEEEEEE-------S-TTS--HHHHHHHHHHHHHHHHHHHHHHHH-S-EE-STTEEEEEEEEE-TTS-EEEEEEEEEEEE------GGG-HHHHHHHHHHH-/-EEEEEEE-------S-TTS--HHHHHHHHHHHHHHHHHHHHHHHH-S-EE-STTEEEEEEEEE-TTS-EEEEEEEEEEEE------GGG-HHHHHHHHHHH-

Sequence (206 aa):
MSKTFTPETIETRSEISNRLLDVKKRLNEAVMHFGESIKEIINEEFGDGIMSAIDFYCSVDKVKGVDGKDRVVVTFDGKYLPHTEQKLEHMVSRLRLKEVNQSMSKTFTPETIETRSEISNRLLDVKKRLNEAVMHFGESIKEIINEEFGDGIMSAIDFYCSVDKVKGVDGKDRVVVTFDGKYLPHTEQKLEHMVSRLRLKEVNQS

Solvent-accessible surface area (backbone atoms only — not comparable to full-atom values): 11477 Å² total; per-residue (Å²): 99,76,50,69,48,74,65,41,63,58,80,69,71,72,75,64,64,80,84,71,53,48,62,46,55,54,50,45,49,48,40,66,70,43,24,64,61,51,44,52,49,46,37,73,76,67,33,80,37,38,70,38,42,58,61,20,34,37,33,44,29,61,42,71,42,98,86,67,43,53,24,42,33,40,37,43,35,15,33,49,41,70,57,69,69,75,50,63,79,70,36,59,68,54,57,52,49,53,55,58,70,71,95,99,76,48,69,47,74,63,41,62,58,76,69,71,73,72,64,67,78,84,72,55,48,61,46,56,54,53,44,48,48,40,65,71,42,26,64,62,51,44,51,48,45,38,72,74,68,34,80,37,37,72,37,43,58,62,20,32,38,34,45,29,62,42,71,43,99,85,68,44,51,25,42,35,40,36,42,35,17,34,50,41,69,57,70,68,76,51,64,79,68,36,59,69,55,57,52,49,54,56,58,69,72,95

InterPro domains:
  IPR003712 Cyanate lyase, C-terminal [PF02560] (26-84)
  IPR003712 Cyanate lyase, C-terminal [SM01116] (18-86)
  IPR008076 Cyanate hydratase [PR01693] (21-35)
  IPR008076 Cyanate hydratase [PR01693] (39-55)
  IPR008076 Cyanate hydratase [PR01693] (71-81)
  IPR008076 Cyanate hydratase [PTHR34186] (26-96)
  IPR036581 Cyanate lyase, C-terminal domain superfamily [G3DSA:3.30.1160.10] (22-86)
  IPR036581 Cyanate lyase, C-terminal domain superfamily [SSF55234] (25-85)

pLDDT: mean 71.23, std 17.9, range [39.47, 93.62]

Foldseek 3Di:
DDDDDPDDDLPLPPPDDPVPDDPVSVVVSVCVVCVVVVVVVCCVPPNPWDFDDPPKDKDWDWDQDPVRDTDIDIDIDTDTDDPPPPPCVPVVVVVVVVVVVVD/DDDDDPDDDLPLPPPDDPVPDDPVSVVVSVCVVCVVVVVVVCCVPPNPWDFDDPPKDKDWDWDQDPVRDTDIDIDIDTDIDDPPPPPCVPVVVVVVVVVVVVD